Protein AF-A0A7W3M013-F1 (afdb_monomer_lite)

Foldseek 3Di:
DDPVLLCVLAPCLLVVLLVLLVVCPVVPAQALVNLLVSLLSLLLNLLSVCVVVLLLQDPVNLLSLLQSLLSLLVSLCLLQPALNAKDKGARPSSRDIDIGDNDDDPHGDQDDLVSLLLSCLSCLLSVNCVVSVVSLVRSLVVCPDPNQQQLSNLLSLLCCCQPVCPLVDPPADPNHDLVSSLVSLVVSLVSNDPDPDLVRVLSSLLSQLSSCLSVVNPVSNLVSLVVSVVSLVPDDDPVPRSSSLAPSSSQSSLLCCCVPVVDDRPDDDSNHNNCSSPVDHPPD

pLDDT: mean 88.9, std 10.34, range [41.56, 98.5]

Structure (mmCIF, N/CA/C/O backbone):
data_AF-A0A7W3M013-F1
#
_entry.id   AF-A0A7W3M013-F1
#
loop_
_atom_site.group_PDB
_atom_site.id
_atom_site.type_symbol
_atom_site.label_atom_id
_atom_site.label_alt_id
_atom_site.label_comp_id
_atom_site.label_asym_id
_atom_site.label_entity_id
_atom_site.label_seq_id
_atom_site.pdbx_PDB_ins_code
_atom_site.Cartn_x
_atom_site.Cartn_y
_atom_site.Cartn_z
_atom_site.occupancy
_atom_site.B_iso_or_equiv
_atom_site.auth_seq_id
_atom_site.auth_comp_id
_atom_site.auth_asym_id
_atom_site.auth_atom_id
_atom_site.pdbx_PDB_model_num
ATOM 1 N N . MET A 1 1 ? -13.380 -4.868 -18.010 1.00 80.06 1 MET A N 1
ATOM 2 C CA . MET A 1 1 ? -12.069 -4.431 -18.529 1.00 80.06 1 MET A CA 1
ATOM 3 C C . MET A 1 1 ? -11.879 -5.018 -19.916 1.00 80.06 1 MET A C 1
ATOM 5 O O . MET A 1 1 ? -12.456 -6.068 -20.168 1.00 80.06 1 MET A O 1
ATOM 9 N N . ASP A 1 2 ? -11.160 -4.340 -20.809 1.00 86.75 2 ASP A N 1
ATOM 10 C CA . ASP A 1 2 ? -10.902 -4.822 -22.174 1.00 86.75 2 ASP A CA 1
ATOM 11 C C . ASP A 1 2 ? -9.757 -5.853 -22.186 1.00 86.75 2 ASP A C 1
ATOM 13 O O . ASP A 1 2 ? -8.692 -5.612 -21.613 1.00 86.75 2 ASP A O 1
ATOM 17 N N . GLU A 1 3 ? -9.963 -6.988 -22.859 1.00 88.38 3 GLU A N 1
ATOM 18 C CA . GLU A 1 3 ? -8.966 -8.056 -23.012 1.00 88.38 3 GLU A CA 1
ATOM 19 C C . GLU A 1 3 ? -7.694 -7.571 -23.721 1.00 88.38 3 GLU A C 1
ATOM 21 O O . GLU A 1 3 ? -6.595 -8.039 -23.414 1.00 88.38 3 GLU A O 1
ATOM 26 N N . ALA A 1 4 ? -7.805 -6.595 -24.628 1.00 89.56 4 ALA A N 1
ATOM 27 C CA . ALA A 1 4 ? -6.642 -6.010 -25.291 1.00 89.56 4 ALA A CA 1
ATOM 28 C C . ALA A 1 4 ? -5.724 -5.283 -24.293 1.00 89.56 4 ALA A C 1
ATOM 30 O O . ALA A 1 4 ? -4.500 -5.406 -24.371 1.00 89.56 4 ALA A O 1
ATOM 31 N N . VAL A 1 5 ? -6.306 -4.577 -23.316 1.00 89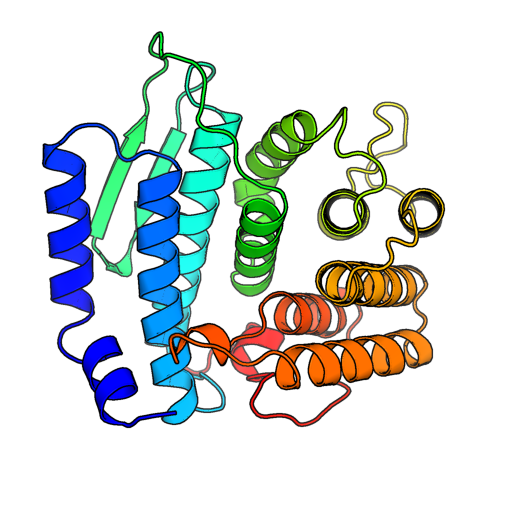.38 5 VAL A N 1
ATOM 32 C CA . VAL A 1 5 ? -5.558 -3.871 -22.263 1.00 89.38 5 VAL A CA 1
ATOM 33 C C . VAL A 1 5 ? -4.907 -4.868 -21.301 1.00 89.38 5 VAL A C 1
ATOM 35 O O . VAL A 1 5 ? -3.731 -4.722 -20.964 1.00 89.38 5 VAL A O 1
ATOM 38 N N . LEU A 1 6 ? -5.635 -5.922 -20.916 1.00 91.06 6 LEU A N 1
ATOM 39 C CA . LEU A 1 6 ? -5.112 -7.006 -20.075 1.00 91.06 6 LEU A CA 1
ATOM 40 C C . LEU A 1 6 ? -3.950 -7.748 -20.749 1.00 91.06 6 LEU A C 1
ATOM 42 O O . LEU A 1 6 ? -2.950 -8.077 -20.113 1.00 91.06 6 LEU A O 1
ATOM 46 N N . THR A 1 7 ? -4.058 -8.007 -22.048 1.00 91.69 7 THR A N 1
ATOM 47 C CA . THR A 1 7 ? -3.009 -8.661 -22.841 1.00 91.69 7 THR A CA 1
ATOM 48 C C . THR A 1 7 ? -1.782 -7.765 -22.981 1.00 91.69 7 THR A C 1
ATOM 50 O O . THR A 1 7 ? -0.674 -8.200 -22.684 1.00 91.69 7 THR A O 1
ATOM 53 N N . ALA A 1 8 ? -1.971 -6.479 -23.292 1.00 91.44 8 ALA A N 1
ATOM 54 C CA . ALA A 1 8 ? -0.871 -5.520 -23.380 1.00 91.44 8 ALA A CA 1
ATOM 55 C C . ALA A 1 8 ? -0.089 -5.370 -22.061 1.00 91.44 8 ALA A C 1
ATOM 57 O O . ALA A 1 8 ? 1.124 -5.160 -22.083 1.00 91.44 8 ALA A O 1
ATOM 58 N N . ALA A 1 9 ? -0.762 -5.491 -20.912 1.00 92.56 9 ALA A N 1
ATOM 59 C CA . ALA A 1 9 ? -0.105 -5.481 -19.608 1.00 92.56 9 ALA A CA 1
ATOM 60 C C . ALA A 1 9 ? 0.745 -6.743 -19.355 1.00 92.56 9 ALA A C 1
ATOM 62 O O . ALA A 1 9 ? 1.805 -6.629 -18.738 1.00 92.56 9 ALA A O 1
ATOM 63 N N . ARG A 1 10 ? 0.318 -7.915 -19.852 1.00 93.75 10 ARG A N 1
ATOM 64 C CA . ARG A 1 10 ? 0.956 -9.223 -19.600 1.00 93.75 10 ARG A CA 1
ATOM 65 C C . ARG A 1 10 ? 2.072 -9.578 -20.575 1.00 93.75 10 ARG A C 1
ATOM 67 O O . ARG A 1 10 ? 3.145 -9.988 -20.140 1.00 93.75 10 ARG A O 1
ATOM 74 N N . ASP A 1 11 ? 1.827 -9.437 -21.874 1.00 92.81 11 ASP A N 1
ATOM 75 C CA . ASP A 1 11 ? 2.726 -9.931 -22.925 1.00 92.81 11 ASP A CA 1
ATOM 76 C C . ASP A 1 11 ? 4.138 -9.404 -22.706 1.00 92.81 11 ASP A C 1
ATOM 78 O O . ASP A 1 11 ? 4.269 -8.210 -22.523 1.00 92.81 11 ASP A O 1
ATOM 82 N N . GLY A 1 12 ? 5.191 -10.223 -22.700 1.00 91.81 12 GLY A N 1
ATOM 83 C CA . GLY A 1 12 ? 6.587 -9.749 -22.614 1.00 91.81 12 GLY A CA 1
ATOM 84 C C . GLY A 1 12 ? 6.905 -8.780 -21.459 1.00 91.81 12 GLY A C 1
ATOM 85 O O . GLY A 1 12 ? 7.769 -7.909 -21.606 1.00 91.81 12 GLY A O 1
ATOM 86 N N . PHE A 1 13 ? 6.179 -8.854 -20.333 1.00 95.62 13 PHE A N 1
ATOM 87 C CA . PHE A 1 13 ? 6.331 -7.901 -19.228 1.00 95.62 13 PHE A CA 1
ATOM 88 C C . PHE A 1 13 ? 7.770 -7.855 -18.689 1.00 95.62 13 PHE A C 1
ATOM 90 O O . PHE A 1 13 ? 8.328 -6.764 -18.556 1.00 95.62 13 PHE A O 1
ATOM 97 N N . ALA A 1 14 ? 8.391 -9.018 -18.464 1.00 92.31 14 ALA A N 1
ATOM 98 C CA . ALA A 1 14 ? 9.754 -9.130 -17.943 1.00 92.31 14 ALA A CA 1
ATOM 99 C C . ALA A 1 14 ? 10.802 -8.431 -18.827 1.00 92.31 14 ALA A C 1
ATOM 101 O O . ALA A 1 14 ? 11.624 -7.662 -18.326 1.00 92.31 14 ALA A O 1
ATOM 102 N N . GLU A 1 15 ? 10.747 -8.621 -20.150 1.00 92.50 15 GLU A N 1
ATOM 103 C CA . GLU A 1 15 ? 11.693 -7.965 -21.060 1.00 92.50 15 GLU A CA 1
ATOM 104 C C . GLU A 1 15 ? 11.469 -6.451 -21.108 1.00 92.50 15 GLU A C 1
ATOM 106 O O . GLU A 1 15 ? 12.428 -5.674 -21.113 1.00 92.50 15 GLU A O 1
ATOM 111 N N . ARG A 1 16 ? 10.203 -6.012 -21.106 1.00 95.12 16 ARG A N 1
ATOM 112 C CA . ARG A 1 16 ? 9.867 -4.586 -21.141 1.00 95.12 16 ARG A CA 1
ATOM 113 C C . ARG A 1 16 ? 10.300 -3.849 -19.887 1.00 95.12 16 ARG A C 1
ATOM 115 O O . ARG A 1 16 ? 10.891 -2.779 -20.013 1.00 95.12 16 ARG A O 1
ATOM 122 N N . ILE A 1 17 ? 9.993 -4.384 -18.705 1.00 95.75 17 ILE A N 1
ATOM 123 C CA . ILE A 1 17 ? 10.295 -3.690 -17.451 1.00 95.75 17 ILE A CA 1
ATOM 124 C C . ILE A 1 17 ? 11.807 -3.571 -17.253 1.00 95.75 17 ILE A C 1
ATOM 126 O O . ILE A 1 17 ? 12.295 -2.494 -16.910 1.00 95.75 17 ILE A O 1
ATOM 130 N N . GLY A 1 18 ? 12.562 -4.622 -17.597 1.00 93.88 18 GLY A N 1
ATOM 131 C CA . GLY A 1 18 ? 14.022 -4.584 -17.613 1.00 93.88 18 GLY A CA 1
ATOM 132 C C . GLY A 1 18 ? 14.558 -3.534 -18.587 1.00 93.88 18 GLY A C 1
ATOM 133 O O . GLY A 1 18 ? 15.364 -2.688 -18.197 1.00 93.88 18 GLY A O 1
ATOM 134 N N . ALA A 1 19 ? 14.092 -3.530 -19.840 1.00 93.56 19 ALA A N 1
ATOM 135 C CA . ALA A 1 19 ? 14.528 -2.556 -20.843 1.00 93.56 19 ALA A CA 1
ATOM 136 C C . ALA A 1 19 ? 14.204 -1.103 -20.447 1.00 93.56 19 ALA A C 1
ATOM 138 O O . ALA A 1 19 ? 15.024 -0.210 -20.668 1.00 93.56 19 ALA A O 1
ATOM 139 N N . GLU A 1 20 ? 13.038 -0.864 -19.842 1.00 93.88 20 GLU A N 1
ATOM 140 C CA . GLU A 1 20 ? 12.608 0.458 -19.381 1.00 93.88 20 GLU A CA 1
ATOM 141 C C . GLU A 1 20 ? 13.495 0.971 -18.238 1.00 93.88 20 GLU A C 1
ATOM 143 O O . GLU A 1 20 ? 14.017 2.081 -18.349 1.00 93.88 20 GLU A O 1
ATOM 148 N N . CYS A 1 21 ? 13.770 0.149 -17.216 1.00 93.69 21 CYS A N 1
ATOM 149 C CA . CYS A 1 21 ? 14.664 0.519 -16.109 1.00 93.69 21 CYS A CA 1
ATOM 150 C C . CYS A 1 21 ? 16.065 0.900 -16.617 1.00 93.69 21 CYS A C 1
ATOM 152 O O . CYS A 1 21 ? 16.583 1.975 -16.308 1.00 93.69 21 CYS A O 1
ATOM 154 N N . HIS A 1 22 ? 16.652 0.069 -17.486 1.00 92.44 22 HIS A N 1
ATOM 155 C CA . HIS A 1 22 ? 17.963 0.348 -18.080 1.00 92.44 22 HIS A CA 1
ATOM 156 C C . HIS A 1 22 ? 17.948 1.582 -18.990 1.00 92.44 22 HIS A C 1
ATOM 158 O O . HIS A 1 22 ? 18.951 2.286 -19.093 1.00 92.44 22 HIS A O 1
ATOM 164 N N . SER A 1 23 ? 16.838 1.851 -19.682 1.00 93.12 23 SER A N 1
ATOM 165 C CA . SER A 1 23 ? 16.700 3.048 -20.512 1.00 93.12 23 SER A CA 1
ATOM 166 C C . SER A 1 23 ? 16.607 4.319 -19.670 1.00 93.12 23 SER A C 1
ATOM 168 O O . SER A 1 23 ? 17.220 5.316 -20.041 1.00 93.12 23 SER A O 1
ATOM 170 N N . MET A 1 24 ? 15.868 4.295 -18.557 1.00 92.44 24 MET A N 1
ATOM 171 C CA . MET A 1 24 ? 15.756 5.432 -17.637 1.00 92.44 24 MET A CA 1
ATOM 172 C C . MET A 1 24 ? 17.108 5.749 -16.992 1.00 92.44 24 MET A C 1
ATOM 174 O O . MET A 1 24 ? 17.543 6.895 -17.031 1.00 92.44 24 MET A O 1
ATOM 178 N N . ALA A 1 25 ? 17.831 4.727 -16.526 1.00 89.44 25 ALA A N 1
ATOM 179 C CA . ALA A 1 25 ? 19.148 4.891 -15.907 1.00 89.44 25 ALA A CA 1
ATOM 180 C C . ALA A 1 25 ? 20.211 5.503 -16.845 1.00 89.44 25 ALA A C 1
ATOM 182 O O . ALA A 1 25 ? 21.172 6.118 -16.387 1.00 89.44 25 ALA A O 1
ATOM 183 N N . LYS A 1 26 ? 20.053 5.378 -18.173 1.00 90.00 26 LYS A N 1
ATOM 184 C CA . LYS A 1 26 ? 20.943 6.042 -19.147 1.00 90.00 26 LYS A CA 1
ATOM 185 C C . LYS A 1 26 ? 20.790 7.563 -19.162 1.00 90.00 26 LYS A C 1
ATOM 187 O O . LYS A 1 26 ? 21.716 8.241 -19.599 1.00 90.00 26 LYS A O 1
ATOM 192 N N . ALA A 1 27 ? 19.638 8.088 -18.744 1.00 85.44 27 ALA A N 1
ATOM 193 C CA . ALA A 1 27 ? 19.372 9.525 -18.698 1.00 85.44 27 ALA A CA 1
ATOM 194 C C . ALA A 1 27 ? 19.889 10.191 -17.409 1.00 85.44 27 ALA A C 1
ATOM 196 O O . ALA A 1 27 ? 19.888 11.416 -17.322 1.00 85.44 27 ALA A O 1
ATOM 197 N N . GLY A 1 28 ? 20.352 9.400 -16.437 1.00 85.19 28 GLY A N 1
ATOM 198 C CA . GLY A 1 28 ? 20.791 9.856 -15.121 1.00 85.19 28 GLY A CA 1
ATOM 199 C C . GLY A 1 28 ? 20.175 9.011 -14.002 1.00 85.19 28 GLY A C 1
ATOM 200 O O . GLY A 1 28 ? 19.550 7.983 -14.280 1.00 85.19 28 GLY A O 1
ATOM 201 N N . PRO A 1 29 ? 20.351 9.424 -12.734 1.00 86.75 29 PRO A N 1
ATOM 202 C CA . PRO A 1 29 ? 19.699 8.772 -11.609 1.00 86.75 29 PRO A CA 1
ATOM 203 C C . PRO A 1 29 ? 18.176 8.773 -11.758 1.00 86.75 29 PRO A C 1
ATOM 205 O O . PRO A 1 29 ? 17.581 9.790 -12.103 1.00 86.75 29 PRO A O 1
ATOM 208 N N . ILE A 1 30 ? 17.553 7.628 -11.482 1.00 90.25 30 ILE A N 1
ATOM 209 C CA . ILE A 1 30 ? 16.094 7.476 -11.491 1.00 90.25 30 ILE A CA 1
ATOM 210 C C . ILE A 1 30 ? 15.517 8.303 -10.333 1.00 90.25 30 ILE A C 1
ATOM 212 O O . ILE A 1 30 ? 15.926 8.117 -9.186 1.00 90.25 30 ILE A O 1
ATOM 216 N N . GLY A 1 31 ? 14.611 9.236 -10.623 1.00 88.94 31 GLY A N 1
ATOM 217 C CA . GLY A 1 31 ? 13.971 10.088 -9.625 1.00 88.94 31 GLY A CA 1
ATOM 218 C C . GLY A 1 31 ? 12.745 9.436 -8.989 1.00 88.94 31 GLY A C 1
ATOM 219 O O . GLY A 1 31 ? 12.359 8.307 -9.313 1.00 88.94 31 GLY A O 1
ATOM 220 N N . ALA A 1 32 ? 12.092 10.169 -8.081 1.00 90.31 32 ALA A N 1
ATOM 221 C CA . ALA A 1 32 ? 10.892 9.672 -7.411 1.00 90.31 32 ALA A CA 1
ATOM 222 C C . ALA A 1 32 ? 9.771 9.371 -8.421 1.00 90.31 32 ALA A C 1
ATOM 224 O O . ALA A 1 32 ? 9.094 8.350 -8.317 1.00 90.31 32 ALA A O 1
ATOM 225 N N . TYR A 1 33 ? 9.596 10.236 -9.425 1.00 89.25 33 TYR A N 1
ATOM 226 C CA . TYR A 1 33 ? 8.588 10.064 -10.471 1.00 89.25 33 TYR A CA 1
ATOM 227 C C . TYR A 1 33 ? 8.809 8.795 -11.308 1.00 89.25 33 TYR A C 1
ATOM 229 O O . TYR A 1 33 ? 7.862 8.044 -11.562 1.00 89.25 33 TYR A O 1
ATOM 237 N N . GLU A 1 34 ? 10.044 8.522 -11.727 1.00 93.19 34 GLU A N 1
A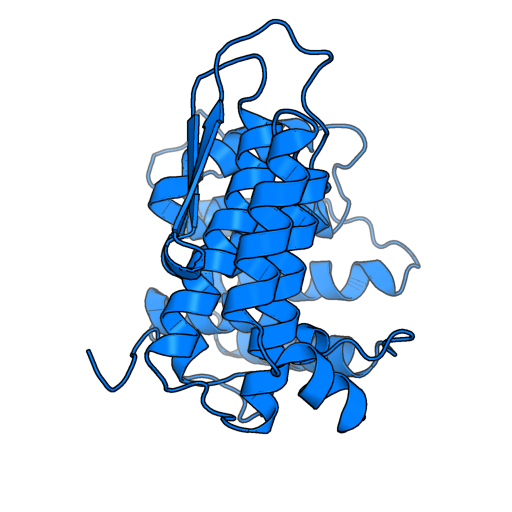TOM 238 C CA . GLU A 1 34 ? 10.366 7.330 -12.510 1.00 93.19 34 GLU A CA 1
ATOM 239 C C . GLU A 1 34 ? 10.146 6.047 -11.702 1.00 93.19 34 GLU A C 1
ATOM 241 O O . GLU A 1 34 ? 9.552 5.098 -12.219 1.00 93.19 34 GLU A O 1
ATOM 246 N N . TRP A 1 35 ? 10.528 6.033 -10.422 1.00 95.62 35 TRP A N 1
ATOM 247 C CA . TRP A 1 35 ? 10.228 4.917 -9.521 1.00 95.62 35 TRP A CA 1
ATOM 248 C C . TRP A 1 35 ? 8.729 4.653 -9.388 1.00 95.62 35 TRP A C 1
ATOM 250 O O . TRP A 1 35 ? 8.283 3.507 -9.490 1.00 95.62 35 TRP A O 1
ATOM 260 N N . TRP A 1 36 ? 7.930 5.715 -9.263 1.00 94.62 36 TRP A N 1
ATOM 261 C CA . TRP A 1 36 ? 6.473 5.605 -9.257 1.00 94.62 36 TRP A CA 1
ATOM 262 C C . TRP A 1 36 ? 5.920 5.010 -10.546 1.00 94.62 36 TRP A C 1
ATOM 264 O O . TRP A 1 36 ? 5.026 4.160 -10.521 1.00 94.62 36 TRP A O 1
ATOM 274 N N . ARG A 1 37 ? 6.469 5.418 -11.690 1.00 94.50 37 ARG A N 1
ATOM 275 C CA . ARG A 1 37 ? 6.087 4.863 -12.987 1.00 94.50 37 ARG A CA 1
ATOM 276 C C . ARG A 1 37 ? 6.423 3.373 -13.083 1.00 94.50 37 ARG A C 1
ATOM 278 O O . ARG A 1 37 ? 5.595 2.618 -13.589 1.00 94.50 37 ARG A O 1
ATOM 285 N N . ILE A 1 38 ? 7.584 2.949 -12.584 1.00 96.88 38 ILE A N 1
ATOM 286 C CA . ILE A 1 38 ? 7.988 1.537 -12.540 1.00 96.88 38 ILE A CA 1
ATOM 287 C C . ILE A 1 38 ? 7.038 0.730 -11.642 1.00 96.88 38 ILE A C 1
ATOM 289 O O . ILE A 1 38 ? 6.519 -0.297 -12.081 1.00 96.88 38 ILE A O 1
ATOM 293 N N . SER A 1 39 ? 6.722 1.220 -10.439 1.00 97.56 39 SER A N 1
ATOM 294 C CA . SER A 1 39 ? 5.754 0.566 -9.544 1.00 97.56 39 SER A CA 1
ATOM 295 C C . SER A 1 39 ? 4.384 0.386 -10.217 1.00 97.56 39 SER A C 1
ATOM 297 O O . SER A 1 39 ? 3.843 -0.720 -10.257 1.00 97.56 39 SER A O 1
ATOM 299 N N . ASN A 1 40 ? 3.869 1.427 -10.882 1.00 95.81 40 ASN A N 1
ATOM 300 C CA . ASN A 1 40 ? 2.601 1.360 -11.617 1.00 95.81 40 ASN A CA 1
ATOM 301 C C . ASN A 1 40 ? 2.605 0.331 -12.760 1.00 95.81 40 ASN A C 1
ATOM 303 O O . ASN A 1 40 ? 1.557 -0.237 -13.075 1.00 95.81 40 ASN A O 1
ATOM 307 N N . LYS A 1 41 ? 3.757 0.059 -13.388 1.00 96.50 41 LYS A N 1
ATOM 308 C CA . LYS A 1 41 ? 3.881 -1.011 -14.391 1.00 96.50 41 LYS A CA 1
ATOM 309 C C . LYS A 1 41 ? 3.724 -2.390 -13.756 1.00 96.50 41 LYS A C 1
ATOM 311 O O . LYS A 1 41 ? 2.975 -3.197 -14.303 1.00 96.50 41 LYS A O 1
ATOM 316 N N . PHE A 1 42 ? 4.354 -2.635 -12.605 1.00 97.94 42 PHE A N 1
ATOM 317 C CA . PHE A 1 42 ? 4.143 -3.873 -11.850 1.00 97.94 42 PHE A CA 1
ATOM 318 C C . PHE A 1 42 ? 2.688 -4.015 -11.390 1.00 97.94 42 PHE A C 1
ATOM 320 O O . PHE A 1 42 ? 2.118 -5.090 -11.544 1.00 97.94 42 PHE A O 1
ATOM 327 N N . LEU A 1 43 ? 2.043 -2.942 -10.920 1.00 96.88 43 LEU A N 1
ATOM 328 C CA . LEU A 1 43 ? 0.626 -2.980 -10.533 1.00 96.88 43 LEU A CA 1
ATOM 329 C C . LEU A 1 43 ? -0.314 -3.243 -11.711 1.00 96.88 43 LEU A C 1
ATOM 331 O O . LEU A 1 43 ? -1.283 -3.982 -11.566 1.00 96.88 43 LEU A O 1
ATOM 335 N N . ASN A 1 44 ? -0.034 -2.674 -12.886 1.00 96.25 44 ASN A N 1
ATOM 336 C CA . ASN A 1 44 ? -0.794 -2.981 -14.096 1.00 96.25 44 ASN A CA 1
ATOM 337 C C . ASN A 1 44 ? -0.621 -4.452 -14.500 1.00 96.25 44 ASN A C 1
ATOM 339 O O . ASN A 1 44 ? -1.584 -5.086 -14.923 1.00 96.25 44 ASN A O 1
ATOM 343 N N . TYR A 1 45 ? 0.576 -5.019 -14.348 1.00 96.75 45 TYR A N 1
ATOM 344 C CA . TYR A 1 45 ? 0.780 -6.444 -14.591 1.00 96.75 45 TYR A CA 1
ATOM 345 C C . TYR A 1 45 ? 0.036 -7.309 -13.563 1.00 96.75 45 TYR A C 1
ATOM 347 O O . TYR A 1 45 ? -0.717 -8.202 -13.942 1.00 96.75 45 TYR A O 1
ATOM 355 N N . LEU A 1 46 ? 0.154 -6.983 -12.274 1.00 95.56 46 LEU A N 1
ATOM 356 C CA . LEU A 1 46 ? -0.513 -7.683 -11.176 1.00 95.56 46 LEU A CA 1
ATOM 357 C C . LEU A 1 46 ? -2.045 -7.634 -11.297 1.00 95.56 46 LEU A C 1
ATOM 359 O O . LEU A 1 46 ? -2.715 -8.645 -11.109 1.00 95.56 46 LEU A O 1
ATOM 363 N N . GLY A 1 47 ? -2.600 -6.478 -11.665 1.00 94.62 47 GLY A N 1
ATOM 364 C CA . GLY A 1 47 ? -4.032 -6.321 -11.914 1.00 94.62 47 GLY A CA 1
ATOM 365 C C . GLY A 1 47 ? -4.499 -7.104 -13.140 1.00 94.62 47 GLY A C 1
ATOM 366 O O . GLY A 1 47 ? -5.598 -7.643 -13.153 1.00 94.62 47 GLY A O 1
ATOM 367 N N . ALA A 1 48 ? -3.656 -7.251 -14.165 1.00 95.19 48 ALA A N 1
ATOM 368 C CA . ALA A 1 48 ? -3.981 -8.127 -15.285 1.00 95.19 48 ALA A CA 1
ATOM 369 C C . ALA A 1 48 ? -3.918 -9.617 -14.905 1.00 95.19 48 ALA A C 1
ATOM 371 O O . ALA A 1 48 ? -4.723 -10.410 -15.399 1.00 95.19 48 ALA A O 1
ATOM 372 N N . LEU A 1 49 ? -3.000 -10.001 -14.010 1.00 94.00 49 LEU A N 1
ATOM 373 C CA . LEU A 1 49 ? -2.937 -11.353 -13.456 1.00 94.00 49 LEU A CA 1
ATOM 374 C C . LEU A 1 49 ? -4.166 -11.680 -12.605 1.00 94.00 49 LEU A C 1
ATOM 376 O O . LEU A 1 49 ? -4.633 -12.810 -12.691 1.00 94.00 49 LEU A O 1
ATOM 380 N N . SER A 1 50 ? -4.737 -10.727 -11.858 1.00 93.62 50 SER A N 1
ATOM 381 C CA . SER A 1 50 ? -5.899 -11.004 -10.995 1.00 93.62 50 SER A CA 1
ATOM 382 C C . SER A 1 50 ? -7.150 -11.419 -11.773 1.00 93.62 50 SER A C 1
ATOM 384 O O . SER A 1 50 ? -7.972 -12.167 -11.258 1.00 93.62 50 SER A O 1
ATOM 386 N N . VAL A 1 51 ? -7.275 -11.029 -13.047 1.00 92.31 51 VAL A N 1
ATOM 387 C CA . VAL A 1 51 ? -8.369 -11.505 -13.913 1.00 92.31 51 VAL A CA 1
ATOM 388 C C . VAL A 1 51 ? -8.211 -12.988 -14.265 1.00 92.31 51 VAL A C 1
ATOM 390 O O . VAL A 1 51 ? -9.198 -13.716 -14.339 1.00 92.31 51 VAL A O 1
ATOM 393 N N . ALA A 1 52 ? -6.978 -13.445 -14.496 1.00 88.94 52 ALA A N 1
ATOM 394 C CA . ALA A 1 52 ? -6.690 -14.837 -14.848 1.00 88.94 52 ALA A CA 1
ATOM 395 C C . ALA A 1 52 ? -6.527 -15.741 -13.612 1.00 88.94 52 ALA A C 1
ATOM 397 O O . ALA A 1 52 ? -6.809 -16.937 -13.674 1.00 88.94 52 ALA A O 1
ATOM 398 N N . LEU A 1 53 ? -6.064 -15.165 -12.503 1.00 90.50 53 LEU A N 1
ATOM 399 C CA . LEU A 1 53 ? -5.752 -15.808 -11.233 1.00 90.50 53 LEU A CA 1
ATOM 400 C C . LEU A 1 53 ? -6.394 -14.991 -10.095 1.00 90.50 53 LEU A C 1
ATOM 402 O O . LEU A 1 53 ? -5.686 -14.225 -9.441 1.00 90.50 53 LEU A O 1
ATOM 406 N N . PRO A 1 54 ? -7.708 -15.139 -9.831 1.00 88.88 54 PRO A N 1
ATOM 407 C CA . PRO A 1 54 ? -8.420 -14.313 -8.845 1.00 88.88 54 PRO A CA 1
ATOM 408 C C . PRO A 1 54 ? -7.817 -14.346 -7.438 1.00 88.88 54 PRO A C 1
ATOM 410 O O . PRO A 1 54 ? -7.773 -13.329 -6.756 1.00 88.88 54 PRO A O 1
ATOM 413 N N . GLU A 1 55 ? -7.276 -15.494 -7.026 1.00 87.69 55 GLU A N 1
ATOM 414 C CA . GLU A 1 55 ? -6.619 -15.643 -5.721 1.00 87.69 55 GLU A CA 1
ATOM 415 C C . GLU A 1 55 ? -5.190 -15.090 -5.688 1.00 87.69 55 GLU A C 1
ATOM 417 O O . GLU A 1 55 ? -4.636 -14.900 -4.607 1.00 87.69 55 GLU A O 1
ATOM 422 N N . LEU A 1 56 ? -4.599 -14.818 -6.859 1.00 90.44 56 LEU A N 1
ATOM 423 C CA . LEU A 1 56 ? -3.208 -14.395 -7.025 1.00 90.44 56 LEU A CA 1
ATOM 424 C C . LEU A 1 56 ? -2.193 -15.353 -6.365 1.00 90.44 56 LEU A C 1
ATOM 426 O O . LEU A 1 56 ? -1.125 -14.952 -5.905 1.00 90.44 56 LEU A O 1
ATOM 430 N N . ASP A 1 57 ? -2.520 -16.645 -6.351 1.00 88.69 57 ASP A N 1
ATOM 431 C CA . ASP A 1 57 ? -1.725 -17.691 -5.712 1.00 88.69 57 ASP A CA 1
ATOM 432 C C . ASP A 1 57 ? -0.692 -18.293 -6.676 1.00 88.69 57 ASP A C 1
ATOM 434 O O . ASP A 1 57 ? -0.865 -19.385 -7.219 1.00 88.69 57 ASP A O 1
ATOM 438 N N . ALA A 1 58 ? 0.367 -17.530 -6.958 1.00 89.31 58 ALA A N 1
ATOM 439 C CA . ALA A 1 58 ? 1.506 -18.002 -7.741 1.00 89.31 58 ALA A CA 1
ATOM 440 C C . ALA A 1 58 ? 2.826 -17.359 -7.272 1.00 89.31 58 ALA A C 1
ATOM 442 O O . ALA A 1 58 ? 2.830 -16.182 -6.899 1.00 89.31 58 ALA A O 1
ATOM 443 N N . PRO A 1 59 ? 3.974 -18.063 -7.361 1.00 88.12 59 PRO A N 1
ATOM 444 C CA . PRO A 1 59 ? 5.276 -17.507 -6.974 1.00 88.12 59 PRO A CA 1
ATOM 445 C C . PRO A 1 59 ? 5.647 -16.220 -7.723 1.00 88.12 59 PRO A C 1
ATOM 447 O O . PRO A 1 59 ? 6.245 -15.308 -7.152 1.00 88.12 59 PRO A O 1
ATOM 450 N N . GLU A 1 60 ? 5.253 -16.118 -8.996 1.00 91.38 60 GLU A N 1
ATOM 451 C CA . GLU A 1 60 ? 5.471 -14.915 -9.801 1.00 91.38 60 GLU A CA 1
ATOM 452 C C . GLU A 1 60 ? 4.749 -13.692 -9.222 1.00 91.38 60 GLU A C 1
ATOM 454 O O . GLU A 1 60 ? 5.327 -12.608 -9.174 1.00 91.38 60 GLU A O 1
ATOM 459 N N . VAL A 1 61 ? 3.518 -13.863 -8.730 1.00 93.12 61 VAL A N 1
ATOM 460 C CA . VAL A 1 61 ? 2.737 -12.774 -8.126 1.00 93.12 61 VAL A CA 1
ATOM 461 C C . VAL A 1 61 ? 3.481 -12.201 -6.925 1.00 93.12 61 VAL A C 1
ATOM 463 O O . VAL A 1 61 ? 3.573 -10.979 -6.805 1.00 93.12 61 VAL A O 1
ATOM 466 N N . LYS A 1 62 ? 4.076 -13.052 -6.077 1.00 93.12 62 LYS A N 1
ATOM 467 C CA . LYS A 1 62 ? 4.891 -12.576 -4.956 1.00 93.12 62 LYS A CA 1
ATOM 468 C C . LYS A 1 62 ? 6.050 -11.714 -5.446 1.00 93.12 62 LYS A C 1
ATOM 470 O O . LYS A 1 62 ? 6.252 -10.617 -4.935 1.00 93.12 62 LYS A O 1
ATOM 475 N N . ALA A 1 63 ? 6.804 -12.199 -6.432 1.00 94.38 63 ALA A N 1
ATOM 476 C CA . ALA A 1 63 ? 7.949 -11.468 -6.963 1.00 94.38 63 ALA A CA 1
ATOM 477 C C . ALA A 1 63 ? 7.527 -10.112 -7.556 1.00 94.38 63 ALA A C 1
ATOM 479 O O . ALA A 1 63 ? 8.178 -9.098 -7.306 1.00 94.38 63 ALA A O 1
ATOM 480 N N . VAL A 1 64 ? 6.407 -10.071 -8.282 1.00 96.25 64 VAL A N 1
ATOM 481 C CA . VAL A 1 64 ? 5.832 -8.841 -8.847 1.00 96.25 64 VAL A CA 1
ATOM 482 C C . VAL A 1 64 ? 5.386 -7.873 -7.749 1.00 96.25 64 VAL A C 1
ATOM 484 O O . VAL A 1 64 ? 5.705 -6.690 -7.840 1.00 96.25 64 VAL A O 1
ATOM 487 N N . LEU A 1 65 ? 4.690 -8.349 -6.710 1.00 96.88 65 LEU A N 1
ATOM 488 C CA . LEU A 1 65 ? 4.259 -7.526 -5.574 1.00 96.88 65 LEU A CA 1
ATOM 489 C C . LEU A 1 65 ? 5.460 -6.940 -4.826 1.00 96.88 65 LEU A C 1
ATOM 491 O O . LEU A 1 65 ? 5.488 -5.739 -4.568 1.00 96.88 65 LEU A O 1
ATOM 495 N N . ASP A 1 66 ? 6.455 -7.772 -4.518 1.00 96.56 66 ASP A N 1
ATOM 496 C CA . ASP A 1 66 ? 7.686 -7.347 -3.853 1.00 96.56 66 ASP A CA 1
ATOM 497 C C . ASP A 1 66 ? 8.396 -6.257 -4.671 1.00 96.56 66 ASP A C 1
ATOM 499 O O . ASP A 1 66 ? 8.819 -5.250 -4.116 1.00 96.56 66 ASP A O 1
ATOM 503 N N . ASN A 1 67 ? 8.470 -6.402 -5.998 1.00 97.50 67 ASN A N 1
ATOM 504 C CA . ASN A 1 67 ? 9.108 -5.410 -6.868 1.00 97.50 67 ASN A CA 1
ATOM 505 C C . ASN A 1 67 ? 8.261 -4.138 -7.050 1.00 97.50 67 ASN A C 1
ATOM 507 O O . ASN A 1 67 ? 8.817 -3.045 -7.160 1.00 97.50 67 ASN A O 1
ATOM 511 N N . ALA A 1 68 ? 6.928 -4.246 -7.035 1.00 98.06 68 ALA A N 1
ATOM 512 C CA . ALA A 1 68 ? 6.044 -3.083 -6.992 1.00 98.06 68 ALA A CA 1
ATOM 513 C C . ALA A 1 68 ? 6.264 -2.272 -5.706 1.00 98.06 68 ALA A C 1
ATOM 515 O O . ALA A 1 68 ? 6.343 -1.042 -5.767 1.00 98.06 68 ALA A O 1
ATOM 516 N N . ALA A 1 69 ? 6.383 -2.968 -4.569 1.00 98.00 69 ALA A N 1
ATOM 517 C CA . ALA A 1 69 ? 6.649 -2.381 -3.263 1.00 98.00 69 ALA A CA 1
ATOM 518 C C . ALA A 1 69 ? 8.046 -1.754 -3.193 1.00 98.00 69 ALA A C 1
ATOM 520 O O . ALA A 1 69 ? 8.157 -0.612 -2.761 1.00 98.00 69 ALA A O 1
ATOM 521 N N . GLU A 1 70 ? 9.089 -2.437 -3.676 1.00 98.00 70 GLU A N 1
ATOM 522 C CA . GLU A 1 70 ? 10.455 -1.893 -3.721 1.00 98.00 70 GLU A CA 1
ATOM 523 C C . GLU A 1 70 ? 10.562 -0.663 -4.627 1.00 98.00 70 GLU A C 1
ATOM 525 O O . GLU A 1 70 ? 11.146 0.341 -4.230 1.00 98.00 70 GLU A O 1
ATOM 530 N N . ALA A 1 71 ? 9.938 -0.677 -5.810 1.00 97.69 71 ALA A N 1
ATOM 531 C CA . ALA A 1 71 ? 9.908 0.502 -6.674 1.00 97.69 71 ALA A CA 1
ATOM 532 C C . ALA A 1 71 ? 9.167 1.677 -6.007 1.00 97.69 71 ALA A C 1
ATOM 534 O O . ALA A 1 71 ? 9.653 2.805 -6.025 1.00 97.69 71 ALA A O 1
ATOM 535 N N . ALA A 1 72 ? 8.014 1.428 -5.377 1.00 97.81 72 ALA A N 1
ATOM 536 C CA . ALA A 1 72 ? 7.264 2.463 -4.663 1.00 97.81 72 ALA A CA 1
ATOM 537 C C . ALA A 1 72 ? 8.054 3.021 -3.462 1.00 97.81 72 ALA A C 1
ATOM 539 O O . ALA A 1 72 ? 8.122 4.237 -3.266 1.00 97.81 72 ALA A O 1
ATOM 540 N N . ALA A 1 73 ? 8.705 2.141 -2.695 1.00 96.62 73 ALA A N 1
ATOM 541 C CA . ALA A 1 73 ? 9.590 2.509 -1.598 1.00 96.62 73 ALA A CA 1
ATOM 542 C C . ALA A 1 73 ? 10.794 3.316 -2.097 1.00 96.62 73 ALA A C 1
ATOM 544 O O . ALA A 1 73 ? 11.135 4.312 -1.469 1.00 96.62 73 ALA A O 1
ATOM 545 N N . GLY A 1 74 ? 11.366 2.982 -3.258 1.00 95.25 74 GLY A N 1
ATOM 546 C CA . GLY A 1 74 ? 12.411 3.768 -3.916 1.00 95.25 74 GLY A CA 1
ATOM 547 C C . GLY A 1 74 ? 11.983 5.214 -4.180 1.00 95.25 74 GLY A C 1
ATOM 548 O O . GLY A 1 74 ? 12.736 6.145 -3.900 1.00 95.25 74 GLY A O 1
ATOM 549 N N . GLY A 1 75 ? 10.733 5.435 -4.603 1.00 94.31 75 GLY A N 1
ATOM 550 C CA . GLY A 1 75 ? 10.162 6.779 -4.735 1.00 94.31 75 GLY A CA 1
ATOM 551 C C . GLY A 1 75 ? 10.073 7.537 -3.402 1.00 94.31 75 GLY A C 1
ATOM 552 O O . GLY A 1 75 ? 10.409 8.722 -3.331 1.00 94.31 75 GLY A O 1
ATOM 553 N N . VAL A 1 76 ? 9.679 6.851 -2.325 1.00 95.06 76 VAL A N 1
ATOM 554 C CA . VAL A 1 76 ? 9.642 7.409 -0.959 1.00 95.06 76 VAL A CA 1
ATOM 555 C C . VAL A 1 76 ? 11.051 7.687 -0.426 1.00 95.06 76 VAL A C 1
ATOM 557 O O . VAL A 1 76 ? 11.283 8.735 0.172 1.00 95.06 76 VAL A O 1
ATOM 560 N N . GLN A 1 77 ? 12.009 6.796 -0.676 1.00 93.56 77 GLN A N 1
ATOM 561 C CA . GLN A 1 77 ? 13.415 6.961 -0.315 1.00 93.56 77 GLN A CA 1
ATOM 562 C C . GLN A 1 77 ? 14.041 8.134 -1.069 1.00 93.56 77 GLN A C 1
ATOM 564 O O . GLN A 1 77 ? 14.737 8.932 -0.449 1.00 93.56 77 GLN A O 1
ATOM 569 N N . CYS A 1 78 ? 13.733 8.323 -2.357 1.00 90.38 78 CYS A N 1
ATOM 570 C CA . CYS A 1 78 ? 14.135 9.524 -3.087 1.00 90.38 78 CYS A CA 1
ATOM 571 C C . CYS A 1 78 ? 13.638 10.789 -2.377 1.00 90.38 78 CYS A C 1
ATOM 573 O O . CYS A 1 78 ? 14.428 11.689 -2.089 1.00 90.38 78 CYS A O 1
ATOM 575 N N . ALA A 1 79 ? 12.354 10.818 -2.011 1.00 88.06 79 ALA A N 1
ATOM 576 C CA . ALA A 1 79 ? 11.764 11.940 -1.295 1.00 88.06 79 ALA A CA 1
ATOM 577 C C . ALA A 1 79 ? 12.358 12.133 0.110 1.00 88.06 79 ALA A C 1
ATOM 579 O O . ALA A 1 79 ? 12.480 13.268 0.564 1.00 88.06 79 ALA A O 1
ATOM 580 N N . ALA A 1 80 ? 12.738 11.069 0.818 1.00 89.56 80 ALA A N 1
ATOM 581 C CA . ALA A 1 80 ? 13.270 11.131 2.179 1.00 89.56 80 ALA A CA 1
ATOM 582 C C . ALA A 1 80 ? 14.766 11.491 2.221 1.00 89.56 80 ALA A C 1
ATOM 584 O O . ALA A 1 80 ? 15.184 12.373 2.980 1.00 89.56 80 ALA A O 1
ATOM 585 N N . TYR A 1 81 ? 15.563 10.827 1.387 1.00 88.69 81 TYR A N 1
ATOM 586 C CA . TYR A 1 81 ? 17.001 10.663 1.568 1.00 88.69 81 TYR A CA 1
ATOM 587 C C . TYR A 1 81 ? 17.872 11.392 0.552 1.00 88.69 81 TYR A C 1
ATOM 589 O O . TYR A 1 81 ? 19.021 11.684 0.894 1.00 88.69 81 TYR A O 1
ATOM 597 N N . VAL A 1 82 ? 17.379 11.715 -0.652 1.00 79.75 82 VAL A N 1
ATOM 598 C CA . VAL A 1 82 ? 18.206 12.404 -1.663 1.00 79.75 82 VAL A CA 1
ATOM 599 C C . VAL A 1 82 ? 18.743 13.720 -1.094 1.00 79.75 82 VAL A C 1
ATOM 601 O O . VAL A 1 82 ? 18.016 14.500 -0.477 1.00 79.75 82 VAL A O 1
ATOM 604 N N . GLY A 1 83 ? 20.056 13.913 -1.245 1.00 76.69 83 GLY A N 1
ATOM 605 C CA . GLY A 1 83 ? 20.817 15.027 -0.669 1.00 76.69 83 GLY A CA 1
ATOM 606 C C . GLY A 1 83 ? 21.255 14.839 0.791 1.00 76.69 83 GLY A C 1
ATOM 607 O O . GLY A 1 83 ? 22.165 15.528 1.245 1.00 76.69 83 GLY A O 1
ATOM 608 N N . ASN A 1 84 ? 20.678 13.881 1.524 1.00 80.44 84 ASN A N 1
ATOM 609 C CA . ASN A 1 84 ? 20.905 13.696 2.963 1.00 80.44 84 ASN A CA 1
ATOM 610 C C . ASN A 1 84 ? 21.661 12.403 3.300 1.00 80.44 84 ASN A C 1
ATOM 612 O O . ASN A 1 84 ? 22.510 12.397 4.199 1.00 80.44 84 ASN A O 1
ATOM 616 N N . THR A 1 85 ? 21.387 11.298 2.603 1.00 85.38 85 THR A N 1
ATOM 617 C CA . THR A 1 85 ? 22.024 9.999 2.865 1.00 85.38 85 THR A CA 1
ATOM 618 C C . THR A 1 85 ? 22.097 9.116 1.622 1.00 85.38 85 THR A C 1
ATOM 620 O O . THR A 1 85 ? 21.438 9.376 0.620 1.00 85.38 85 THR A O 1
ATOM 623 N N . THR A 1 86 ? 22.945 8.093 1.688 1.00 88.88 86 THR A N 1
ATOM 624 C CA . THR A 1 86 ? 23.092 7.074 0.648 1.00 88.88 86 THR A CA 1
ATOM 625 C C . THR A 1 86 ? 22.052 5.979 0.831 1.00 88.88 86 THR A C 1
ATOM 627 O O . THR A 1 86 ? 21.817 5.552 1.961 1.00 88.88 86 THR A O 1
ATOM 630 N N . PHE A 1 87 ? 21.481 5.488 -0.262 1.00 91.94 87 PHE A N 1
ATOM 631 C CA . PHE A 1 87 ? 20.556 4.355 -0.257 1.00 91.94 87 PHE A CA 1
ATOM 632 C C . PHE A 1 87 ? 20.634 3.604 -1.590 1.00 91.94 87 PHE A C 1
ATOM 634 O O . PHE A 1 87 ? 21.223 4.096 -2.554 1.00 91.94 87 PHE A O 1
ATOM 641 N N . PHE A 1 88 ? 20.060 2.406 -1.627 1.00 93.12 88 PHE A N 1
ATOM 642 C CA . PHE A 1 88 ? 20.071 1.518 -2.783 1.00 93.12 88 PHE A CA 1
ATOM 643 C C . PHE A 1 88 ? 18.675 0.944 -2.994 1.00 93.12 88 PHE A C 1
ATOM 645 O O . PHE A 1 88 ? 18.030 0.529 -2.031 1.00 93.12 88 PHE A O 1
ATOM 652 N N . VAL A 1 89 ? 18.234 0.906 -4.249 1.00 95.25 89 VAL A N 1
ATOM 653 C CA . VAL A 1 89 ? 16.976 0.271 -4.657 1.00 95.25 89 VAL A CA 1
ATOM 654 C C . VAL A 1 89 ? 17.310 -0.889 -5.580 1.00 95.25 89 VAL A C 1
ATOM 656 O O . VAL A 1 89 ? 18.040 -0.700 -6.555 1.00 95.25 89 VAL A O 1
ATOM 659 N N . PHE A 1 90 ? 16.761 -2.072 -5.300 1.00 95.88 90 PHE A N 1
ATOM 660 C CA . PHE A 1 90 ? 16.941 -3.261 -6.131 1.00 95.88 90 PHE A CA 1
ATOM 661 C C . PHE A 1 90 ? 15.610 -3.890 -6.510 1.00 95.88 90 PHE A C 1
ATOM 663 O O . PHE A 1 90 ? 14.745 -4.112 -5.667 1.00 95.88 90 PHE A O 1
ATOM 670 N N . LEU A 1 91 ? 15.481 -4.209 -7.791 1.00 96.06 91 LEU A N 1
ATOM 671 C CA . LEU A 1 91 ? 14.354 -4.913 -8.368 1.00 96.06 91 LEU A CA 1
ATOM 672 C C . LEU A 1 91 ? 14.806 -6.303 -8.813 1.00 96.06 91 LEU A C 1
ATOM 674 O O . LEU A 1 91 ? 15.331 -6.466 -9.918 1.00 96.06 91 LEU A O 1
ATOM 678 N N . ASP A 1 92 ? 14.570 -7.305 -7.965 1.00 92.44 92 ASP A N 1
ATOM 679 C CA . ASP A 1 92 ? 14.901 -8.708 -8.239 1.00 92.44 92 ASP A CA 1
ATOM 680 C C . ASP A 1 92 ? 14.291 -9.204 -9.562 1.00 92.44 92 ASP A C 1
ATOM 682 O O . ASP A 1 92 ? 14.957 -9.880 -10.343 1.00 92.44 92 ASP A O 1
ATOM 686 N N . TYR A 1 93 ? 13.038 -8.830 -9.854 1.00 90.88 93 TYR A N 1
ATOM 687 C CA . TYR A 1 93 ? 12.307 -9.290 -11.043 1.00 90.88 93 TYR A CA 1
ATOM 688 C C . TYR A 1 93 ? 12.941 -8.771 -12.340 1.00 90.88 93 TYR A C 1
ATOM 690 O O . TYR A 1 93 ? 12.965 -9.467 -13.353 1.00 90.88 93 TYR A O 1
ATOM 698 N N . ALA A 1 94 ? 13.472 -7.547 -12.309 1.00 90.81 94 ALA A N 1
ATOM 699 C CA . ALA A 1 94 ? 14.156 -6.928 -13.442 1.00 90.81 94 ALA A CA 1
ATOM 700 C C . ALA A 1 94 ? 15.679 -7.161 -13.425 1.00 90.81 94 ALA A C 1
ATOM 702 O O . ALA A 1 94 ? 16.358 -6.750 -14.368 1.00 90.81 94 ALA A O 1
ATOM 703 N N . ASN A 1 95 ? 16.210 -7.782 -12.361 1.00 92.06 95 ASN A N 1
ATOM 704 C CA . ASN A 1 95 ? 17.636 -7.843 -12.039 1.00 92.06 95 ASN A CA 1
ATOM 705 C C . ASN A 1 95 ? 18.325 -6.476 -12.227 1.00 92.06 95 ASN A C 1
ATOM 707 O O . ASN A 1 95 ? 19.319 -6.345 -12.946 1.00 92.06 95 ASN A O 1
ATOM 711 N N . PHE A 1 96 ? 17.730 -5.438 -11.637 1.00 94.81 96 PHE A N 1
ATOM 712 C CA . PHE A 1 96 ? 18.131 -4.047 -11.824 1.00 94.81 96 PHE A CA 1
ATOM 713 C C . PHE A 1 96 ? 18.321 -3.358 -10.474 1.00 94.81 96 PHE A C 1
ATOM 715 O O . PHE A 1 96 ? 17.461 -3.460 -9.605 1.00 94.81 96 PHE A O 1
ATOM 722 N N . GLY A 1 97 ? 19.425 -2.626 -10.314 1.00 93.69 97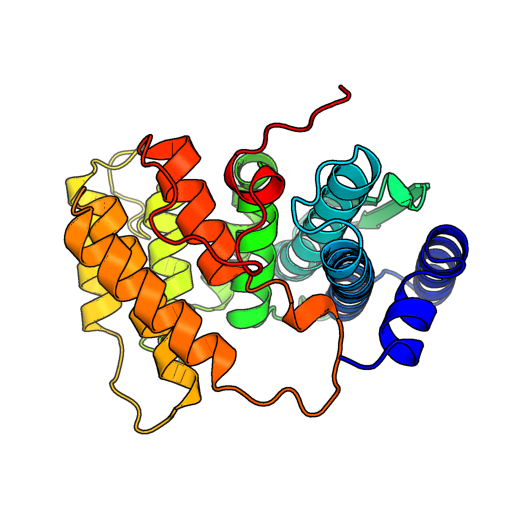 GLY A N 1
ATOM 723 C CA . GLY A 1 97 ? 19.744 -1.888 -9.096 1.00 93.69 97 GLY A CA 1
ATOM 724 C C . GLY A 1 97 ? 20.200 -0.467 -9.380 1.00 93.69 97 GLY A C 1
ATOM 725 O O . GLY A 1 97 ? 20.798 -0.204 -10.425 1.00 93.69 97 GLY A O 1
ATOM 726 N N . MET A 1 98 ? 19.936 0.434 -8.437 1.00 92.75 98 MET A N 1
ATOM 727 C CA . MET A 1 98 ? 20.371 1.824 -8.503 1.00 92.75 98 MET A CA 1
ATOM 728 C C . MET A 1 98 ? 20.889 2.291 -7.143 1.00 92.75 98 MET A C 1
ATOM 730 O O . MET A 1 98 ? 20.167 2.253 -6.146 1.00 92.75 98 MET A O 1
ATOM 734 N N . ASP A 1 99 ? 22.134 2.762 -7.129 1.00 91.38 99 ASP A N 1
ATOM 735 C CA . ASP A 1 99 ? 22.780 3.366 -5.967 1.00 91.38 99 ASP A CA 1
ATOM 736 C C . ASP A 1 99 ? 22.645 4.889 -5.995 1.00 91.38 99 ASP A C 1
ATOM 738 O O . ASP A 1 99 ? 22.886 5.535 -7.018 1.00 91.38 99 ASP A O 1
ATOM 742 N N . TYR A 1 100 ? 22.335 5.469 -4.839 1.00 89.12 100 TYR A N 1
ATOM 743 C CA . TYR A 1 100 ? 22.224 6.909 -4.651 1.00 89.12 100 TYR A CA 1
ATOM 744 C C . TYR A 1 100 ? 23.313 7.390 -3.706 1.00 89.12 100 TYR A C 1
ATOM 746 O O . TYR A 1 100 ? 23.420 6.938 -2.562 1.00 89.12 100 TYR A O 1
ATOM 754 N N . GLN A 1 101 ? 24.126 8.326 -4.188 1.00 82.06 101 GLN A N 1
ATOM 755 C CA . GLN A 1 101 ? 25.172 8.961 -3.397 1.00 82.06 101 GLN A CA 1
ATOM 756 C C . GLN A 1 101 ? 24.663 10.245 -2.739 1.00 82.06 101 GLN A C 1
ATOM 758 O O . GLN A 1 101 ? 23.721 10.888 -3.207 1.00 82.06 101 GLN A O 1
ATOM 763 N N . ARG A 1 102 ? 25.308 10.638 -1.635 1.00 74.06 102 ARG A N 1
ATOM 764 C CA . ARG A 1 102 ? 25.060 11.929 -0.985 1.00 74.06 102 ARG A CA 1
ATOM 765 C C . ARG A 1 102 ? 25.691 13.036 -1.833 1.00 74.06 102 ARG A C 1
ATOM 767 O O . ARG A 1 102 ? 26.832 13.423 -1.592 1.00 74.06 102 ARG A O 1
ATOM 774 N N . GLU A 1 103 ? 24.954 13.529 -2.818 1.00 65.50 103 GLU A N 1
ATOM 775 C CA . GLU A 1 103 ? 25.363 14.652 -3.666 1.00 65.50 103 GLU A CA 1
ATOM 776 C C . GLU A 1 103 ? 24.479 15.882 -3.428 1.00 65.50 103 GLU A C 1
ATOM 778 O O . GLU A 1 103 ? 23.331 15.768 -2.996 1.00 65.50 103 GLU A O 1
ATOM 783 N N . ALA A 1 104 ? 25.027 17.074 -3.686 1.00 53.88 104 ALA A N 1
ATOM 784 C CA . ALA A 1 104 ? 24.262 18.315 -3.642 1.00 53.88 104 ALA A CA 1
ATOM 785 C C . ALA A 1 104 ? 23.267 18.325 -4.812 1.00 53.88 104 ALA A C 1
ATOM 787 O O . ALA A 1 104 ? 23.643 18.589 -5.950 1.00 53.88 104 ALA A O 1
ATOM 788 N N . SER A 1 105 ? 22.013 18.000 -4.516 1.00 61.94 105 SER A N 1
ATOM 789 C CA . SER A 1 105 ? 20.897 18.039 -5.458 1.00 61.94 105 SER A CA 1
ATOM 790 C C . SER A 1 105 ? 20.050 19.279 -5.189 1.00 61.94 105 SER A C 1
ATOM 792 O O . SER A 1 105 ? 19.894 19.676 -4.028 1.00 61.94 105 SER A O 1
ATOM 794 N N . ASP A 1 106 ? 19.442 19.843 -6.237 1.00 57.16 106 ASP A N 1
ATOM 795 C CA . ASP A 1 106 ? 18.191 20.582 -6.050 1.00 57.16 106 ASP A CA 1
ATOM 796 C C . ASP A 1 106 ? 17.250 19.641 -5.288 1.00 57.16 106 ASP A C 1
ATOM 798 O O . ASP A 1 106 ? 17.199 18.445 -5.587 1.00 57.16 106 ASP A O 1
ATOM 802 N N . GLY A 1 107 ? 16.669 20.137 -4.195 1.00 57.56 107 GLY A N 1
ATOM 803 C CA . GLY A 1 107 ? 16.095 19.315 -3.127 1.00 57.56 107 GLY A CA 1
ATOM 804 C C . GLY A 1 107 ? 15.169 18.187 -3.613 1.00 57.56 107 GLY A C 1
ATOM 805 O O . GLY A 1 107 ? 14.605 18.274 -4.698 1.00 57.56 107 GLY A O 1
ATOM 806 N N . PRO A 1 108 ? 14.997 17.126 -2.806 1.00 64.06 108 PRO A N 1
ATOM 807 C CA . PRO A 1 108 ? 14.295 15.915 -3.221 1.00 64.06 108 PRO A CA 1
ATOM 808 C C . PRO A 1 108 ? 12.895 16.210 -3.764 1.00 64.06 108 PRO A C 1
ATOM 810 O O . PRO A 1 108 ? 12.154 16.983 -3.150 1.00 64.06 108 PRO A O 1
ATOM 813 N N . ASP A 1 109 ? 12.521 15.535 -4.854 1.00 70.50 109 ASP A N 1
ATOM 814 C CA . ASP A 1 109 ? 11.153 15.576 -5.369 1.00 70.50 109 ASP A CA 1
ATOM 815 C C . ASP A 1 109 ? 10.171 15.191 -4.252 1.00 70.50 109 ASP A C 1
ATOM 817 O O . ASP A 1 109 ? 10.324 14.130 -3.630 1.00 70.50 109 ASP A O 1
ATOM 821 N N . PRO A 1 110 ? 9.165 16.031 -3.953 1.00 78.69 110 PRO A N 1
ATOM 822 C CA . PRO A 1 110 ? 8.218 15.727 -2.898 1.00 78.69 110 PRO A CA 1
ATOM 823 C C . PRO A 1 110 ? 7.333 14.550 -3.313 1.00 78.69 110 PRO A C 1
ATOM 825 O O . PRO A 1 110 ? 6.771 14.523 -4.408 1.00 78.69 110 PRO A O 1
ATOM 828 N N . VAL A 1 111 ? 7.156 13.594 -2.402 1.00 89.06 111 VAL A N 1
ATOM 829 C CA . VAL A 1 111 ? 6.133 12.556 -2.546 1.00 89.06 111 VAL A CA 1
ATOM 830 C C . VAL A 1 111 ? 4.788 13.123 -2.098 1.00 89.06 111 VAL A C 1
ATOM 832 O O . VAL A 1 111 ? 4.688 13.745 -1.042 1.00 89.06 111 VAL A O 1
ATOM 835 N N . SER A 1 112 ? 3.739 12.938 -2.897 1.00 91.56 112 SER A N 1
ATOM 836 C CA . SER A 1 112 ? 2.382 13.299 -2.472 1.00 91.56 112 SER A CA 1
ATOM 837 C C . SER A 1 112 ? 1.867 12.342 -1.390 1.00 91.56 112 SER A C 1
ATOM 839 O O . SER A 1 112 ? 2.316 11.201 -1.295 1.00 91.56 112 SER A O 1
ATOM 841 N N . ALA A 1 113 ? 0.870 12.763 -0.603 1.00 92.56 113 ALA A N 1
ATOM 842 C CA . ALA A 1 113 ? 0.259 11.891 0.405 1.00 92.56 113 ALA A CA 1
ATOM 843 C C . ALA A 1 113 ? -0.347 10.611 -0.205 1.00 92.56 113 ALA A C 1
ATOM 845 O O . ALA A 1 113 ? -0.233 9.547 0.388 1.00 92.56 113 ALA A O 1
ATOM 846 N N . ASN A 1 114 ? -0.925 10.679 -1.411 1.00 92.44 114 ASN A N 1
ATOM 847 C CA . ASN A 1 114 ? -1.486 9.498 -2.079 1.00 92.44 114 ASN A CA 1
ATOM 848 C C . ASN A 1 114 ? -0.389 8.523 -2.522 1.00 92.44 114 ASN A C 1
ATOM 850 O O . ASN A 1 114 ? -0.503 7.330 -2.281 1.00 92.44 114 ASN A O 1
ATOM 854 N N . GLN A 1 115 ? 0.704 9.034 -3.094 1.00 94.69 115 GLN A N 1
ATOM 855 C CA . GLN A 1 115 ? 1.876 8.215 -3.401 1.00 94.69 115 GLN A CA 1
ATOM 856 C C . GLN A 1 115 ? 2.441 7.575 -2.128 1.00 94.69 115 GLN A C 1
ATOM 858 O O . GLN A 1 115 ? 2.695 6.379 -2.101 1.00 94.69 115 GLN A O 1
ATOM 863 N N . TRP A 1 116 ? 2.568 8.333 -1.036 1.00 96.06 116 TRP A N 1
ATOM 864 C CA . TRP A 1 116 ? 2.984 7.770 0.250 1.00 96.06 116 TRP A CA 1
ATOM 865 C C . TRP A 1 116 ? 2.059 6.623 0.687 1.00 96.06 116 TRP A C 1
ATOM 867 O O . TRP A 1 116 ? 2.551 5.556 1.049 1.00 96.06 116 TRP A O 1
ATOM 877 N N . LEU A 1 117 ? 0.735 6.815 0.611 1.00 97.00 117 LEU A N 1
ATOM 878 C CA . LEU A 1 117 ? -0.260 5.806 0.990 1.00 97.00 117 LEU A CA 1
ATOM 879 C C . LEU A 1 117 ? -0.157 4.550 0.125 1.00 97.00 117 LEU A C 1
ATOM 881 O O . LEU A 1 117 ? -0.147 3.451 0.676 1.00 97.00 117 LEU A O 1
ATOM 885 N N . ASP A 1 118 ? -0.026 4.697 -1.192 1.00 96.81 118 ASP A N 1
ATOM 886 C CA . ASP A 1 118 ? 0.121 3.569 -2.113 1.00 96.81 118 ASP A CA 1
ATOM 887 C C . ASP A 1 118 ? 1.406 2.776 -1.821 1.00 96.81 118 ASP A C 1
ATOM 889 O O . ASP A 1 118 ? 1.349 1.551 -1.688 1.00 96.81 118 ASP A O 1
ATOM 893 N N . ALA A 1 119 ? 2.551 3.451 -1.622 1.00 98.00 119 ALA A N 1
ATOM 894 C CA . ALA A 1 119 ? 3.800 2.790 -1.210 1.00 98.00 119 ALA A CA 1
ATOM 895 C C . ALA A 1 119 ? 3.637 2.056 0.117 1.00 98.00 119 ALA A C 1
ATOM 897 O O . ALA A 1 119 ? 4.088 0.920 0.252 1.00 98.00 119 ALA A O 1
ATOM 898 N N . PHE A 1 120 ? 3.011 2.696 1.105 1.00 98.25 120 PHE A N 1
ATOM 899 C CA . PHE A 1 120 ? 2.866 2.109 2.430 1.00 98.25 120 PHE A CA 1
ATOM 900 C C . PHE A 1 120 ? 1.926 0.900 2.410 1.00 98.25 120 PHE A C 1
ATOM 902 O O . PHE A 1 120 ? 2.218 -0.119 3.033 1.00 98.25 120 PHE A O 1
ATOM 909 N N . CYS A 1 121 ? 0.841 0.962 1.633 1.00 98.38 121 CYS A N 1
ATOM 910 C CA . CYS A 1 121 ? -0.045 -0.177 1.406 1.00 98.38 121 CYS A CA 1
ATOM 911 C C . CYS A 1 121 ? 0.695 -1.336 0.738 1.00 98.38 121 CYS A C 1
ATOM 913 O O . CYS A 1 121 ? 0.554 -2.476 1.176 1.00 98.38 121 CYS A O 1
ATOM 915 N N . LEU A 1 122 ? 1.522 -1.061 -0.275 1.00 98.50 122 LEU A N 1
ATOM 916 C CA . LEU A 1 122 ? 2.343 -2.091 -0.908 1.00 98.50 122 LEU A CA 1
ATOM 917 C C . LEU A 1 122 ? 3.345 -2.698 0.068 1.00 98.50 122 LEU A C 1
ATOM 919 O O . LEU A 1 122 ? 3.441 -3.919 0.133 1.00 98.50 122 LEU A O 1
ATOM 923 N N . ALA A 1 123 ? 4.008 -1.874 0.880 1.00 98.00 123 ALA A N 1
ATOM 924 C CA . ALA A 1 123 ? 4.917 -2.343 1.918 1.00 98.00 123 ALA A CA 1
ATOM 925 C C . ALA A 1 123 ? 4.201 -3.224 2.957 1.00 98.00 123 ALA A C 1
ATOM 927 O O . ALA A 1 123 ? 4.767 -4.222 3.392 1.00 98.00 123 ALA A O 1
ATOM 928 N N . ILE A 1 124 ? 2.957 -2.911 3.342 1.00 97.50 124 ILE A N 1
ATOM 929 C CA . ILE A 1 124 ? 2.138 -3.781 4.207 1.00 97.50 124 ILE A CA 1
ATOM 930 C C . ILE A 1 124 ? 1.885 -5.123 3.516 1.00 97.50 124 ILE A C 1
ATOM 932 O O . ILE A 1 124 ? 2.129 -6.178 4.105 1.00 97.50 124 ILE A O 1
ATOM 936 N N . LEU A 1 125 ? 1.413 -5.090 2.268 1.00 97.00 125 LEU A N 1
ATOM 937 C CA . LEU A 1 125 ? 1.036 -6.289 1.521 1.00 97.00 125 LEU A CA 1
ATOM 938 C C . LEU A 1 125 ? 2.233 -7.213 1.273 1.00 97.00 125 LEU A C 1
ATOM 940 O O . LEU A 1 125 ? 2.086 -8.427 1.433 1.00 97.00 125 LEU A O 1
ATOM 944 N N . SER A 1 126 ? 3.404 -6.644 0.977 1.00 95.81 126 SER A N 1
ATOM 945 C CA . SER A 1 126 ? 4.668 -7.359 0.773 1.00 95.81 126 SER A CA 1
ATOM 946 C C . SER A 1 126 ? 5.428 -7.670 2.071 1.00 95.81 126 SER A C 1
ATOM 948 O O . SER A 1 126 ? 6.532 -8.202 2.002 1.00 95.81 126 SER A O 1
ATOM 950 N N . GLU A 1 127 ? 4.887 -7.310 3.242 1.00 94.56 127 GLU A N 1
ATOM 951 C CA . GLU A 1 127 ? 5.523 -7.493 4.561 1.00 94.56 127 GLU A CA 1
ATOM 952 C C . GLU A 1 127 ? 6.864 -6.758 4.713 1.00 94.56 127 GLU A C 1
ATOM 954 O O . GLU A 1 127 ? 7.734 -7.182 5.465 1.00 94.56 127 GLU A O 1
ATOM 959 N N . ARG A 1 128 ? 7.034 -5.627 4.015 1.00 93.88 128 ARG A N 1
ATOM 960 C CA . ARG A 1 128 ? 8.283 -4.853 3.971 1.00 93.88 128 ARG A CA 1
ATOM 961 C C . ARG A 1 128 ? 8.294 -3.548 4.757 1.00 93.88 128 ARG A C 1
ATOM 963 O O . ARG A 1 128 ? 9.218 -2.747 4.629 1.00 93.88 128 ARG A O 1
ATOM 970 N N . VAL A 1 129 ? 7.281 -3.332 5.587 1.00 93.56 129 VAL A N 1
ATOM 971 C CA . VAL A 1 129 ? 7.138 -2.088 6.350 1.00 93.56 129 VAL A CA 1
ATOM 972 C C . VAL A 1 129 ? 8.339 -1.823 7.264 1.00 93.56 129 VAL A C 1
ATOM 974 O O . VAL A 1 129 ? 8.791 -0.686 7.345 1.00 93.56 129 VAL A O 1
ATOM 977 N N . GLU A 1 130 ? 8.886 -2.851 7.918 1.00 90.31 130 GLU A N 1
ATOM 978 C CA . GLU A 1 130 ? 10.022 -2.686 8.837 1.00 90.31 130 GLU A CA 1
ATOM 979 C C . GLU A 1 130 ? 11.305 -2.245 8.118 1.00 90.31 130 GLU A C 1
ATOM 981 O O . GLU A 1 130 ? 12.016 -1.381 8.628 1.00 90.31 130 GLU A O 1
ATOM 986 N N . TRP A 1 131 ? 11.578 -2.764 6.912 1.00 90.31 131 TRP A N 1
ATOM 987 C CA . TRP A 1 131 ? 12.773 -2.393 6.137 1.00 90.31 131 TRP A CA 1
ATOM 988 C C . TRP A 1 131 ? 12.756 -0.933 5.681 1.00 90.31 131 TRP A C 1
ATOM 990 O O . TRP A 1 131 ? 13.805 -0.295 5.635 1.00 90.31 131 TRP A O 1
ATOM 1000 N N . HIS A 1 132 ? 11.574 -0.395 5.375 1.00 93.81 132 HIS A N 1
ATOM 1001 C CA . HIS A 1 132 ? 11.416 0.953 4.819 1.00 93.81 132 HIS A CA 1
ATOM 1002 C C . HIS A 1 132 ? 10.850 1.971 5.821 1.00 93.81 132 HIS A C 1
ATOM 1004 O O . HIS A 1 132 ? 10.638 3.132 5.467 1.00 93.81 132 HIS A O 1
ATOM 1010 N N . GLY A 1 133 ? 10.605 1.569 7.073 1.00 91.75 133 GLY A N 1
ATOM 1011 C CA . GLY A 1 133 ? 9.884 2.371 8.070 1.00 91.75 133 GLY A CA 1
ATOM 1012 C C . GLY A 1 133 ? 10.513 3.739 8.348 1.00 91.75 133 GLY A C 1
ATOM 1013 O O . GLY A 1 133 ? 9.800 4.733 8.490 1.00 91.75 133 GLY A O 1
ATOM 1014 N N . GLU A 1 134 ? 11.845 3.819 8.348 1.00 92.31 134 GLU A N 1
ATOM 1015 C CA . GLU A 1 134 ? 12.567 5.083 8.518 1.00 92.31 134 GLU A CA 1
ATOM 1016 C C . GLU A 1 134 ? 12.330 6.042 7.333 1.00 92.31 134 GLU A C 1
ATOM 1018 O O . GLU A 1 134 ? 12.040 7.226 7.535 1.00 92.31 134 GLU A O 1
ATOM 1023 N N . ALA A 1 135 ? 12.370 5.534 6.097 1.00 93.69 135 ALA A N 1
ATOM 1024 C CA . ALA A 1 135 ? 12.108 6.332 4.902 1.00 93.69 135 ALA A CA 1
ATOM 1025 C C . ALA A 1 135 ? 10.680 6.893 4.927 1.00 93.69 135 ALA A C 1
ATOM 1027 O O . ALA A 1 135 ? 10.471 8.081 4.672 1.00 93.69 135 ALA A O 1
ATOM 1028 N N . PHE A 1 136 ? 9.703 6.067 5.315 1.00 94.94 136 PHE A N 1
ATOM 1029 C CA . PHE A 1 136 ? 8.315 6.493 5.485 1.00 94.94 136 PHE A CA 1
ATOM 1030 C C . PHE A 1 136 ? 8.151 7.560 6.573 1.00 94.94 136 PHE A C 1
ATOM 1032 O O . PHE A 1 136 ? 7.427 8.532 6.344 1.00 94.94 136 PHE A O 1
ATOM 1039 N N . HIS A 1 137 ? 8.845 7.429 7.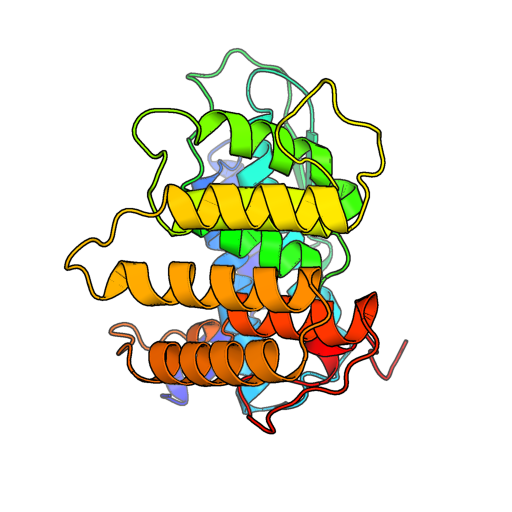710 1.00 92.19 137 HIS A N 1
ATOM 1040 C CA . HIS A 1 137 ? 8.854 8.439 8.774 1.00 92.19 137 HIS A CA 1
ATOM 1041 C C . HIS A 1 137 ? 9.384 9.790 8.275 1.00 92.19 137 HIS A C 1
ATOM 1043 O O . HIS A 1 137 ? 8.732 10.823 8.451 1.00 92.19 137 HIS A O 1
ATOM 1049 N N . PHE A 1 138 ? 10.541 9.803 7.610 1.00 90.50 138 PHE A N 1
ATOM 1050 C CA . PHE A 1 138 ? 11.123 11.046 7.100 1.00 90.50 138 PHE A CA 1
ATOM 1051 C C . PHE A 1 138 ? 10.307 11.662 5.964 1.00 90.50 138 PHE A C 1
ATOM 1053 O O . PHE A 1 138 ? 10.157 12.884 5.919 1.00 90.50 138 PHE A O 1
ATOM 1060 N N . ALA A 1 139 ? 9.749 10.844 5.071 1.00 91.00 139 ALA A N 1
ATOM 1061 C CA . ALA A 1 139 ? 8.857 11.324 4.023 1.00 91.00 139 ALA A CA 1
ATOM 1062 C C . ALA A 1 139 ? 7.559 11.907 4.605 1.00 91.00 139 ALA A C 1
ATOM 1064 O O . ALA A 1 139 ? 7.117 12.960 4.147 1.00 91.00 139 ALA A O 1
ATOM 1065 N N . ARG A 1 140 ? 6.993 11.297 5.661 1.00 90.62 140 ARG A N 1
ATOM 1066 C CA . ARG A 1 140 ? 5.823 11.836 6.374 1.00 90.62 140 ARG A CA 1
ATOM 1067 C C . ARG A 1 140 ? 6.093 13.236 6.918 1.00 90.62 140 ARG A C 1
ATOM 1069 O O . ARG A 1 140 ? 5.266 14.114 6.709 1.00 90.62 140 ARG A O 1
ATOM 1076 N N . LYS A 1 141 ? 7.249 13.474 7.552 1.00 87.31 141 LYS A N 1
ATOM 1077 C CA . LYS A 1 141 ? 7.611 14.799 8.102 1.00 87.31 141 LYS A CA 1
ATOM 1078 C C . LYS A 1 141 ? 7.592 15.921 7.051 1.00 87.31 141 LYS A C 1
ATOM 1080 O O . LYS A 1 141 ? 7.446 17.085 7.403 1.00 87.31 141 LYS A O 1
ATOM 1085 N N . LYS A 1 142 ? 7.720 15.595 5.759 1.00 83.75 142 LYS A N 1
ATOM 1086 C CA . LYS A 1 142 ? 7.639 16.565 4.650 1.00 83.75 142 LYS A CA 1
ATOM 1087 C C . LYS A 1 142 ? 6.207 16.865 4.196 1.00 83.75 142 LYS A C 1
ATOM 1089 O O . LYS A 1 142 ? 6.005 17.818 3.451 1.00 83.75 142 LYS A O 1
ATOM 1094 N N . LEU A 1 143 ? 5.234 16.062 4.628 1.00 84.06 143 LEU A N 1
ATOM 1095 C CA . LEU A 1 143 ? 3.803 16.305 4.428 1.00 84.06 143 LEU A CA 1
ATOM 1096 C C . LEU A 1 143 ? 3.215 17.217 5.519 1.00 84.06 143 LEU A C 1
ATOM 1098 O O . LEU A 1 143 ? 2.109 17.731 5.345 1.00 84.06 143 LEU A O 1
ATOM 1102 N N . ASP A 1 144 ? 3.940 17.428 6.624 1.00 74.12 144 ASP A N 1
ATOM 1103 C CA . ASP A 1 144 ? 3.531 18.317 7.713 1.00 74.12 144 ASP A CA 1
ATOM 1104 C C . ASP A 1 144 ? 3.505 19.789 7.233 1.00 74.12 144 ASP A C 1
ATOM 1106 O O . ASP A 1 144 ? 4.390 20.238 6.506 1.00 74.12 144 ASP A O 1
ATOM 1110 N N . GLY A 1 145 ? 2.482 20.562 7.628 1.00 73.31 145 GLY A N 1
ATOM 1111 C CA . GLY A 1 145 ? 2.317 21.974 7.237 1.00 73.31 145 GLY A CA 1
ATOM 1112 C C . GLY A 1 145 ? 0.910 22.316 6.731 1.00 73.31 145 GLY A C 1
ATOM 1113 O O . GLY A 1 145 ? -0.082 21.942 7.352 1.00 73.31 145 GLY A O 1
ATOM 1114 N N . GLU A 1 146 ? 0.802 23.015 5.592 1.00 63.62 146 GLU A N 1
ATOM 1115 C CA . GLU A 1 146 ? -0.473 23.464 4.979 1.00 63.62 146 GLU A CA 1
ATOM 1116 C C . GLU A 1 146 ? -1.436 22.321 4.587 1.00 63.62 146 GLU A C 1
ATOM 1118 O O . GLU A 1 146 ? -2.579 22.560 4.199 1.00 63.62 146 GLU A O 1
ATOM 1123 N N . MET A 1 147 ? -0.980 21.070 4.677 1.00 76.50 147 MET A N 1
ATOM 1124 C CA . MET A 1 147 ? -1.739 19.871 4.323 1.00 76.50 147 MET A CA 1
ATOM 1125 C C . MET A 1 147 ? -2.387 19.180 5.536 1.00 76.50 147 MET A C 1
ATOM 1127 O O . MET A 1 147 ? -3.128 18.213 5.352 1.00 76.50 147 MET A O 1
ATOM 1131 N N . VAL A 1 148 ? -2.137 19.664 6.761 1.00 82.12 148 VAL A N 1
ATOM 1132 C CA . VAL A 1 148 ? -2.763 19.148 7.991 1.00 82.12 148 VAL A CA 1
ATOM 1133 C C . VAL A 1 148 ? -4.285 19.286 7.912 1.00 82.12 148 VAL A C 1
ATOM 1135 O O . VAL A 1 148 ? -4.811 20.302 7.456 1.00 82.12 148 VAL A O 1
ATOM 1138 N N . GLY A 1 149 ? -5.004 18.256 8.360 1.00 84.50 149 GLY A N 1
ATOM 1139 C CA . GLY A 1 149 ? -6.462 18.184 8.281 1.00 84.50 149 GLY A CA 1
ATOM 1140 C C . GLY A 1 149 ? -7.013 17.699 6.938 1.00 84.50 149 GLY A C 1
ATOM 1141 O O . GLY A 1 149 ? -8.226 17.502 6.829 1.00 84.50 149 GLY A O 1
ATOM 1142 N N . LYS A 1 150 ? -6.165 17.449 5.929 1.00 89.69 150 LYS A N 1
ATOM 1143 C CA . LYS A 1 150 ? -6.582 16.718 4.724 1.00 89.69 150 LYS A CA 1
ATOM 1144 C C . LYS A 1 150 ? -6.729 15.224 5.042 1.00 89.69 150 LYS A C 1
ATOM 1146 O O . LYS A 1 150 ? -5.820 14.656 5.650 1.00 89.69 150 LYS A O 1
ATOM 1151 N N . PRO A 1 151 ? -7.810 14.553 4.603 1.00 91.94 151 PRO A N 1
ATOM 1152 C CA . PRO A 1 151 ? -8.057 13.146 4.933 1.00 91.94 151 PRO A CA 1
ATOM 1153 C C . PRO A 1 151 ? -6.919 12.183 4.603 1.00 91.94 151 PRO A C 1
ATOM 1155 O O . PRO A 1 151 ? -6.626 11.295 5.395 1.00 91.94 151 PRO A O 1
ATOM 1158 N N . ASN A 1 152 ? -6.252 12.359 3.462 1.00 91.81 152 ASN A N 1
ATOM 1159 C CA . ASN A 1 152 ? -5.124 11.512 3.079 1.00 91.81 152 ASN A CA 1
ATOM 1160 C C . ASN A 1 152 ? -3.898 11.709 3.986 1.00 91.81 152 ASN A C 1
ATOM 1162 O O . ASN A 1 152 ? -3.258 10.728 4.344 1.00 91.81 152 ASN A O 1
ATOM 1166 N N . VAL A 1 153 ? -3.598 12.936 4.419 1.00 93.38 153 VAL A N 1
ATOM 1167 C CA . VAL A 1 153 ? -2.506 13.210 5.372 1.00 93.38 153 VAL A CA 1
ATOM 1168 C C . VAL A 1 153 ? -2.829 12.665 6.760 1.00 93.38 153 VAL A C 1
ATOM 1170 O O . VAL A 1 153 ? -1.978 12.059 7.405 1.00 93.38 153 VAL A O 1
ATOM 1173 N N . GLU A 1 154 ? -4.069 12.811 7.220 1.00 94.38 154 GLU A N 1
ATOM 1174 C CA . GLU A 1 154 ? -4.470 12.241 8.509 1.00 94.38 154 GLU A CA 1
ATOM 1175 C C . GLU A 1 154 ? -4.493 10.703 8.477 1.00 94.38 154 GLU A C 1
ATOM 1177 O O . GLU A 1 154 ? -4.150 10.059 9.470 1.00 94.38 154 GLU A O 1
ATOM 1182 N N . LEU A 1 155 ? -4.787 10.097 7.321 1.00 96.25 155 LEU A N 1
ATOM 1183 C CA . LEU A 1 155 ? -4.637 8.656 7.121 1.00 96.25 155 LEU A CA 1
ATOM 1184 C C . LEU A 1 155 ? -3.172 8.201 7.178 1.00 96.25 155 LEU A C 1
ATOM 1186 O O . LEU A 1 155 ? -2.889 7.185 7.812 1.00 96.25 155 LEU A O 1
ATOM 1190 N N . VAL A 1 156 ? -2.239 8.959 6.587 1.00 95.94 156 VAL A N 1
ATOM 1191 C CA . VAL A 1 156 ? -0.787 8.720 6.719 1.00 95.94 156 VAL A CA 1
ATOM 1192 C C . VAL A 1 156 ? -0.387 8.690 8.200 1.00 95.94 156 VAL A C 1
ATOM 1194 O O . VAL A 1 156 ? 0.273 7.750 8.648 1.00 95.94 156 VAL A O 1
ATOM 1197 N N . ASN A 1 157 ? -0.828 9.685 8.978 1.00 94.62 157 ASN A N 1
ATOM 1198 C CA . ASN A 1 157 ? -0.544 9.773 10.413 1.00 94.62 157 ASN A CA 1
ATOM 1199 C C . ASN A 1 157 ? -1.121 8.576 11.186 1.00 94.62 157 ASN A C 1
ATOM 1201 O O . ASN A 1 157 ? -0.421 7.966 11.995 1.00 94.62 157 ASN A O 1
ATOM 1205 N N . GLY A 1 158 ? -2.375 8.205 10.911 1.00 96.19 158 GLY A N 1
ATOM 1206 C CA . GLY A 1 158 ? -3.013 7.049 11.536 1.00 96.19 158 GLY A CA 1
ATOM 1207 C C . GLY A 1 158 ? -2.285 5.736 11.232 1.00 96.19 158 GLY A C 1
ATOM 1208 O O . GLY A 1 158 ? -2.062 4.930 12.137 1.00 96.19 158 GLY A O 1
ATOM 1209 N N . LEU A 1 159 ? -1.876 5.524 9.976 1.00 97.25 159 LEU A N 1
ATOM 1210 C CA . LEU A 1 159 ? -1.148 4.323 9.558 1.00 97.25 159 LEU A CA 1
ATOM 1211 C C . LEU A 1 159 ? 0.238 4.238 10.198 1.00 97.25 159 LEU A C 1
ATOM 1213 O O . LEU A 1 159 ? 0.619 3.160 10.650 1.00 97.25 159 LEU A O 1
ATOM 1217 N N . MET A 1 160 ? 0.969 5.350 10.313 1.00 95.38 160 MET A N 1
ATOM 1218 C CA . MET A 1 160 ? 2.242 5.367 11.044 1.00 95.38 160 MET A CA 1
ATOM 1219 C C . MET A 1 160 ? 2.059 5.019 12.523 1.00 95.38 160 MET A C 1
ATOM 1221 O O . MET A 1 160 ? 2.805 4.191 13.052 1.00 95.38 160 MET A O 1
ATOM 1225 N N . ALA A 1 161 ? 1.024 5.562 13.169 1.00 95.19 161 ALA A N 1
ATOM 1226 C CA . ALA A 1 161 ? 0.725 5.259 14.564 1.00 95.19 161 ALA A CA 1
ATOM 1227 C C . ALA A 1 161 ? 0.372 3.778 14.771 1.00 95.19 161 ALA A C 1
ATOM 1229 O O . ALA A 1 161 ? 0.895 3.146 15.684 1.00 95.19 161 ALA A O 1
ATOM 1230 N N . TYR A 1 162 ? -0.483 3.207 13.918 1.00 96.75 162 TYR A N 1
ATOM 1231 C CA . TYR A 1 162 ? -0.927 1.819 14.065 1.00 96.75 162 TYR A CA 1
ATOM 1232 C C . TYR A 1 162 ? 0.122 0.793 13.613 1.00 96.75 162 TYR A C 1
ATOM 1234 O O . TYR A 1 162 ? 0.295 -0.250 14.247 1.00 96.75 162 TYR A O 1
ATOM 1242 N N . VAL A 1 163 ? 0.821 1.055 12.505 1.00 95.94 163 VAL A N 1
ATOM 1243 C CA . VAL A 1 163 ? 1.698 0.062 11.873 1.00 95.94 163 VAL A CA 1
ATOM 1244 C C . VAL A 1 163 ? 3.121 0.112 12.423 1.00 95.94 163 VAL A C 1
ATOM 1246 O O . VAL A 1 163 ? 3.659 -0.949 12.741 1.00 95.94 163 VAL A O 1
ATOM 1249 N N . ILE A 1 164 ? 3.696 1.311 12.562 1.00 92.94 164 ILE A N 1
ATOM 1250 C CA . ILE A 1 164 ? 5.075 1.542 13.033 1.00 92.94 164 ILE A CA 1
ATOM 1251 C C . ILE A 1 164 ? 5.125 1.854 14.535 1.00 92.94 164 ILE A C 1
ATOM 1253 O O . ILE A 1 164 ? 6.133 1.603 15.186 1.00 92.94 164 ILE A O 1
ATOM 1257 N N . GLY A 1 165 ? 4.049 2.405 15.101 1.00 91.38 165 GLY A N 1
ATOM 1258 C CA . GLY A 1 165 ? 4.054 2.933 16.467 1.00 91.38 165 GLY A CA 1
ATOM 1259 C C . GLY A 1 165 ? 4.538 4.385 16.562 1.00 91.38 165 GLY A C 1
ATOM 1260 O O . GLY A 1 165 ? 4.719 4.896 17.665 1.00 91.38 165 GLY A O 1
ATOM 1261 N N . ASP A 1 166 ? 4.726 5.070 15.429 1.00 90.06 166 ASP A N 1
ATOM 1262 C CA . ASP A 1 166 ? 5.039 6.502 15.400 1.00 90.06 166 ASP A CA 1
ATOM 1263 C C . ASP A 1 166 ? 3.749 7.316 15.546 1.00 90.06 166 ASP A C 1
ATOM 1265 O O . ASP A 1 166 ? 3.045 7.595 14.576 1.00 90.06 166 ASP A O 1
ATOM 1269 N N . THR A 1 167 ? 3.435 7.696 16.783 1.00 84.94 167 THR A N 1
ATOM 1270 C CA . THR A 1 167 ? 2.265 8.529 17.110 1.00 84.94 167 THR A CA 1
ATOM 1271 C C . THR A 1 167 ? 2.480 10.022 16.828 1.00 84.94 167 THR A C 1
ATOM 1273 O O . THR A 1 167 ? 1.596 10.833 17.102 1.00 84.94 167 THR A O 1
ATOM 1276 N N . GLY A 1 168 ? 3.656 10.418 16.323 1.00 76.94 168 GLY A N 1
ATOM 1277 C CA . GLY A 1 168 ? 4.047 11.818 16.155 1.00 76.94 168 GLY A CA 1
ATOM 1278 C C . GLY A 1 168 ? 4.411 12.538 17.460 1.00 76.94 168 GLY A C 1
ATOM 1279 O O . GLY A 1 168 ? 4.789 13.707 17.418 1.00 76.94 168 GLY A O 1
ATOM 1280 N N . ASN A 1 169 ? 4.326 11.862 18.611 1.00 76.12 169 ASN A N 1
ATOM 1281 C CA . ASN A 1 169 ? 4.799 12.366 19.896 1.00 76.12 169 ASN A CA 1
ATOM 1282 C C . ASN A 1 169 ? 6.149 11.725 20.244 1.00 76.12 169 ASN A C 1
ATOM 1284 O O . ASN A 1 169 ? 6.197 10.601 20.736 1.00 76.12 169 ASN A O 1
ATOM 1288 N N . GLU A 1 170 ? 7.240 12.463 20.027 1.00 68.69 170 GLU A N 1
ATOM 1289 C CA . GLU A 1 170 ? 8.611 12.004 20.312 1.00 68.69 170 GLU A CA 1
ATOM 1290 C C . GLU A 1 170 ? 8.863 11.736 21.813 1.00 68.69 170 GLU A C 1
ATOM 1292 O O . GLU A 1 170 ? 9.848 11.094 22.167 1.00 68.69 170 GLU A O 1
ATOM 1297 N N . CYS A 1 171 ? 7.966 12.188 22.699 1.00 62.47 171 CYS A N 1
ATOM 1298 C CA . CYS A 1 171 ? 8.023 11.944 24.142 1.00 62.47 171 CYS A CA 1
ATOM 1299 C C . CYS A 1 171 ? 7.137 10.774 24.613 1.00 62.47 171 CYS A C 1
ATOM 1301 O O . CYS A 1 171 ? 7.042 10.551 25.820 1.00 62.47 171 CYS A O 1
ATOM 1303 N N . ALA A 1 172 ? 6.434 10.078 23.713 1.00 72.50 172 ALA A N 1
ATOM 1304 C CA . ALA A 1 172 ? 5.602 8.931 24.074 1.00 72.50 172 ALA A CA 1
ATOM 1305 C C . ALA A 1 172 ? 6.438 7.655 24.285 1.00 72.50 172 ALA A C 1
ATOM 1307 O O . ALA A 1 172 ? 7.494 7.483 23.678 1.00 72.50 172 ALA A O 1
ATOM 1308 N N . ASP A 1 173 ? 5.933 6.743 25.122 1.00 74.69 173 ASP A N 1
ATOM 1309 C CA . ASP A 1 173 ? 6.531 5.419 25.310 1.00 74.69 173 ASP A CA 1
ATOM 1310 C C . ASP A 1 173 ? 6.566 4.631 23.987 1.00 74.69 173 ASP A C 1
ATOM 1312 O O . ASP A 1 173 ? 5.611 4.671 23.204 1.00 74.69 173 ASP A O 1
ATOM 1316 N N . TYR A 1 174 ? 7.655 3.885 23.762 1.00 78.81 174 TYR A N 1
ATOM 1317 C CA . TYR A 1 174 ? 7.840 3.045 22.577 1.00 78.81 174 TYR A CA 1
ATOM 1318 C C . TYR A 1 174 ? 8.089 1.571 22.958 1.00 78.81 174 TYR A C 1
ATOM 1320 O O . TYR A 1 174 ? 9.030 1.295 23.710 1.00 78.81 174 TYR A O 1
ATOM 1328 N N . PRO A 1 175 ? 7.306 0.612 22.421 1.00 84.00 175 PRO A N 1
ATOM 1329 C CA . PRO A 1 175 ? 6.157 0.811 21.530 1.00 84.00 175 PRO A CA 1
ATOM 1330 C C . PRO A 1 175 ? 4.953 1.442 22.262 1.00 84.00 175 PRO A C 1
ATOM 1332 O O . PRO A 1 175 ? 4.800 1.234 23.470 1.00 84.00 175 PRO A O 1
ATOM 1335 N N . PRO A 1 176 ? 4.081 2.189 21.557 1.00 89.19 176 PRO A N 1
ATOM 1336 C CA . PRO A 1 176 ? 2.924 2.822 22.179 1.00 89.19 176 PRO A CA 1
ATOM 1337 C C . PRO A 1 176 ? 1.904 1.783 22.655 1.00 89.19 176 PRO A C 1
ATOM 1339 O O . PRO A 1 176 ? 1.754 0.704 22.074 1.00 89.19 176 PRO A O 1
ATOM 1342 N N . SER A 1 177 ? 1.141 2.130 23.693 1.00 91.31 177 SER A N 1
ATOM 1343 C CA . SER A 1 177 ? -0.018 1.332 24.091 1.00 91.31 177 SER A CA 1
ATOM 1344 C C . SER A 1 177 ? -1.116 1.403 23.021 1.00 91.31 177 SER A C 1
ATOM 1346 O O . SER A 1 177 ? -1.226 2.379 22.274 1.00 91.31 177 SER A O 1
ATOM 1348 N N . ARG A 1 178 ? -1.984 0.385 22.978 1.00 92.06 178 ARG A N 1
ATOM 1349 C CA . ARG A 1 178 ? -3.146 0.367 22.073 1.00 92.06 178 ARG A CA 1
ATOM 1350 C C . ARG A 1 178 ? -4.049 1.588 22.277 1.00 92.06 178 ARG A C 1
ATOM 1352 O O . ARG A 1 178 ? -4.544 2.151 21.309 1.00 92.06 178 ARG A O 1
ATOM 1359 N N . GLU A 1 179 ? -4.213 2.027 23.523 1.00 93.12 179 GLU A N 1
ATOM 1360 C CA . GLU A 1 179 ? -4.965 3.237 23.863 1.00 93.12 179 GLU A CA 1
ATOM 1361 C C . GLU A 1 179 ? -4.314 4.492 23.269 1.00 93.12 179 GLU A C 1
ATOM 1363 O O . GLU A 1 179 ? -5.002 5.288 22.635 1.00 93.12 179 GLU A O 1
ATOM 1368 N N . SER A 1 180 ? -2.988 4.633 23.370 1.00 93.06 180 SER A N 1
ATOM 1369 C CA . SER A 1 180 ? -2.260 5.753 22.760 1.00 93.06 180 SER A CA 1
ATOM 1370 C C . SER A 1 180 ? -2.402 5.781 21.236 1.00 93.06 180 SER A C 1
ATOM 1372 O O . SER A 1 180 ? -2.553 6.855 20.656 1.00 93.06 180 SER A O 1
ATOM 1374 N N . VAL A 1 181 ? -2.402 4.614 20.581 1.00 94.94 181 VAL A N 1
ATOM 1375 C CA . VAL A 1 181 ? -2.651 4.511 19.133 1.00 94.94 181 VAL A CA 1
ATOM 1376 C C . VAL A 1 181 ? -4.072 4.964 18.787 1.00 94.94 181 VAL A C 1
ATOM 1378 O O . VAL A 1 181 ? -4.249 5.758 17.866 1.00 94.94 181 VAL A O 1
ATOM 1381 N N . VAL A 1 182 ? -5.083 4.521 19.543 1.00 96.44 182 VAL A N 1
ATOM 1382 C CA . VAL A 1 182 ? -6.476 4.960 19.343 1.00 96.44 182 VAL A CA 1
ATOM 1383 C C . VAL A 1 182 ? -6.607 6.471 19.535 1.00 96.44 182 VAL A C 1
ATOM 1385 O O . VAL A 1 182 ? -7.207 7.130 18.693 1.00 96.44 182 VAL A O 1
ATOM 1388 N N . VAL A 1 183 ? -5.990 7.043 20.573 1.00 95.25 183 VAL A N 1
ATOM 1389 C CA . VAL A 1 183 ? -5.997 8.495 20.821 1.00 95.25 183 VAL A CA 1
ATOM 1390 C C . VAL A 1 183 ? -5.337 9.269 19.676 1.00 95.25 183 VAL A C 1
ATOM 1392 O O . VAL A 1 183 ? -5.844 10.319 19.271 1.00 95.25 183 VAL A O 1
ATOM 1395 N N . ALA A 1 184 ? -4.233 8.761 19.123 1.00 94.12 184 ALA A N 1
ATOM 1396 C CA . ALA A 1 184 ? -3.575 9.375 17.973 1.00 94.12 184 ALA A CA 1
ATOM 1397 C C . ALA A 1 184 ? -4.491 9.381 16.735 1.00 94.12 184 ALA A C 1
ATOM 1399 O O . ALA A 1 184 ? -4.620 10.410 16.070 1.00 94.12 184 ALA A O 1
ATOM 1400 N N . ILE A 1 185 ? -5.186 8.272 16.467 1.00 96.12 185 ILE A N 1
ATOM 1401 C CA . ILE A 1 185 ? -6.124 8.163 15.340 1.00 96.12 185 ILE A CA 1
ATOM 1402 C C . ILE A 1 185 ? -7.376 9.026 15.561 1.00 96.12 185 ILE A C 1
ATOM 1404 O O . ILE A 1 185 ? -7.802 9.722 14.641 1.00 96.12 185 ILE A O 1
ATOM 1408 N N . ASP A 1 186 ? -7.942 9.049 16.770 1.00 95.81 186 ASP A N 1
ATOM 1409 C CA . ASP A 1 186 ? -9.085 9.908 17.112 1.00 95.81 186 ASP A CA 1
ATOM 1410 C C . ASP A 1 186 ? -8.709 11.398 16.964 1.00 95.81 186 ASP A C 1
ATOM 1412 O O . ASP A 1 186 ? -9.493 12.205 16.457 1.00 95.81 186 ASP A O 1
ATOM 1416 N N . THR A 1 187 ? -7.469 11.764 17.311 1.00 93.81 187 THR A N 1
ATOM 1417 C CA . THR A 1 187 ? -6.930 13.110 17.064 1.00 93.81 187 THR A CA 1
ATOM 1418 C C . THR A 1 187 ? -6.849 13.411 15.567 1.00 93.81 187 THR A C 1
ATOM 1420 O O . THR A 1 187 ? -7.283 14.484 15.146 1.00 93.81 187 THR A O 1
ATOM 1423 N N . ALA A 1 188 ? -6.347 12.477 14.756 1.00 92.81 188 ALA A N 1
ATOM 1424 C CA . ALA A 1 188 ? -6.283 12.623 13.302 1.00 92.81 188 ALA A CA 1
ATOM 1425 C C . ALA A 1 188 ? -7.691 12.808 12.697 1.00 92.81 188 ALA A C 1
ATOM 1427 O O . ALA A 1 188 ? -7.934 13.767 11.964 1.00 92.81 188 ALA A O 1
ATOM 1428 N N . LEU A 1 189 ? -8.666 11.985 13.106 1.00 93.38 189 LEU A N 1
ATOM 1429 C CA . LEU A 1 189 ? -10.076 12.108 12.708 1.00 93.38 189 LEU A CA 1
ATOM 1430 C C . LEU A 1 189 ? -10.691 13.461 13.086 1.00 93.38 189 LEU A C 1
ATOM 1432 O O . LEU A 1 189 ? -11.482 14.003 12.316 1.00 93.38 189 LEU A O 1
ATOM 1436 N N . SER A 1 190 ? -10.330 14.021 14.245 1.00 91.75 190 SER A N 1
ATOM 1437 C CA . SER A 1 190 ? -10.831 15.330 14.691 1.00 91.75 190 SER A CA 1
ATOM 1438 C C . SER A 1 190 ? -10.319 16.502 13.845 1.00 91.75 190 SER A C 1
ATOM 1440 O O . SER A 1 190 ? -10.987 17.531 13.753 1.00 91.75 190 SER A O 1
ATOM 1442 N N . ARG A 1 191 ? -9.144 16.348 13.218 1.00 90.25 191 ARG A N 1
ATOM 1443 C CA . ARG A 1 191 ? -8.531 17.359 12.344 1.00 90.25 191 ARG A CA 1
ATOM 1444 C C . ARG A 1 191 ? -9.059 17.302 10.924 1.00 90.25 191 ARG A C 1
ATOM 1446 O O . ARG A 1 191 ? -8.977 18.314 10.229 1.00 90.25 191 ARG A O 1
ATOM 1453 N N . VAL A 1 192 ? -9.574 16.143 10.502 1.00 89.06 192 VAL A N 1
ATOM 1454 C CA . VAL A 1 192 ? -10.157 15.967 9.174 1.00 89.06 192 VAL A CA 1
ATOM 1455 C C . VAL A 1 192 ? -11.251 17.006 8.965 1.00 89.06 192 VAL A C 1
ATOM 1457 O O . VAL A 1 192 ? -12.334 16.933 9.551 1.00 89.06 192 VAL A O 1
ATOM 1460 N N . GLN A 1 193 ? -10.970 17.966 8.092 1.00 73.31 193 GLN A N 1
ATOM 1461 C CA . GLN A 1 193 ? -11.966 18.930 7.661 1.00 73.31 193 GLN A CA 1
ATOM 1462 C C . GLN A 1 193 ? -12.956 18.198 6.756 1.00 73.31 193 GLN A C 1
ATOM 1464 O O . GLN A 1 193 ? -12.562 17.480 5.837 1.00 73.31 193 GLN A O 1
ATOM 1469 N N . VAL A 1 194 ? -14.253 18.360 7.016 1.00 62.78 194 VAL A N 1
ATOM 1470 C CA . VAL A 1 194 ? -15.287 17.864 6.103 1.00 62.78 194 VAL A CA 1
ATOM 1471 C C . VAL A 1 194 ? -15.294 18.794 4.891 1.00 62.78 194 VAL A C 1
ATOM 1473 O O . VAL A 1 194 ? -15.982 19.810 4.880 1.00 62.78 194 VAL A O 1
ATOM 1476 N N . GLY A 1 195 ? -14.454 18.491 3.903 1.00 57.75 195 GLY A N 1
ATOM 1477 C CA . GLY A 1 195 ? -14.529 19.120 2.591 1.00 57.75 195 GLY A CA 1
ATOM 1478 C C . GLY A 1 195 ? -15.781 18.651 1.847 1.00 57.75 195 GLY A C 1
ATOM 1479 O O . GLY A 1 195 ? -16.239 17.527 2.032 1.00 57.75 195 GLY A O 1
ATOM 1480 N N . GLU A 1 196 ? -16.329 19.488 0.966 1.00 50.31 196 GLU A N 1
ATOM 1481 C CA . GLU A 1 196 ? -17.473 19.126 0.107 1.00 50.31 196 GLU A CA 1
ATOM 1482 C C . GLU A 1 196 ? -17.087 18.176 -1.056 1.00 50.31 196 GLU A C 1
ATOM 1484 O O . GLU A 1 196 ? -17.901 17.878 -1.930 1.00 50.31 196 GLU A O 1
ATOM 1489 N N . GLY A 1 197 ? -15.834 17.705 -1.105 1.00 57.56 197 GLY A N 1
ATOM 1490 C CA . GLY A 1 197 ? -15.283 16.924 -2.211 1.00 57.56 197 GLY A CA 1
ATOM 1491 C C . GLY A 1 197 ? -15.474 15.411 -2.066 1.00 57.56 197 GLY A C 1
ATOM 1492 O O . GLY A 1 197 ? -14.987 14.799 -1.122 1.00 57.56 197 GLY A O 1
ATOM 1493 N N . TYR A 1 198 ? -16.075 14.777 -3.077 1.00 58.56 198 TYR A N 1
ATOM 1494 C CA . TYR A 1 198 ? -16.226 13.313 -3.187 1.00 58.56 198 TYR A CA 1
ATOM 1495 C C . TYR A 1 198 ? -14.894 12.527 -3.156 1.00 58.56 198 TYR A C 1
ATOM 1497 O O . TYR A 1 198 ? -14.891 11.341 -2.845 1.00 58.56 198 TYR A O 1
ATOM 1505 N N . LEU A 1 199 ? -13.762 13.171 -3.475 1.00 63.81 199 LEU A N 1
ATOM 1506 C CA . LEU A 1 199 ? -12.431 12.541 -3.544 1.00 63.81 199 LEU A CA 1
ATOM 1507 C C . LEU A 1 199 ? -11.781 12.308 -2.169 1.00 63.81 199 LEU A C 1
ATOM 1509 O O . LEU A 1 199 ? -10.855 11.510 -2.041 1.00 63.81 199 LEU A O 1
ATOM 1513 N N . ASP A 1 200 ? -12.274 12.996 -1.145 1.00 70.44 200 ASP A N 1
ATOM 1514 C CA . ASP A 1 200 ? -11.734 12.973 0.215 1.00 70.44 200 ASP A CA 1
ATOM 1515 C C . ASP A 1 200 ? -12.409 11.910 1.099 1.00 70.44 200 ASP A C 1
ATOM 1517 O O . ASP A 1 200 ? -11.869 11.496 2.132 1.00 70.44 200 ASP A O 1
ATOM 1521 N N . LEU A 1 201 ? -13.572 11.425 0.658 1.00 80.81 201 LEU A N 1
ATOM 1522 C CA . LEU A 1 201 ? -14.396 10.457 1.371 1.00 80.81 201 LEU A CA 1
ATOM 1523 C C . LEU A 1 201 ? -13.695 9.098 1.589 1.00 80.81 201 LEU A C 1
ATOM 1525 O O . LEU A 1 201 ? -13.688 8.650 2.739 1.00 80.81 201 LEU A O 1
ATOM 1529 N N . PRO A 1 202 ? -13.007 8.493 0.592 1.00 90.25 202 PRO A N 1
ATOM 1530 C CA . PRO A 1 202 ? -12.362 7.189 0.777 1.00 90.25 202 PRO A CA 1
ATOM 1531 C C . PRO A 1 202 ? -11.278 7.198 1.854 1.00 90.25 202 PRO A C 1
ATOM 1533 O O . PRO A 1 202 ? -11.173 6.267 2.647 1.00 90.25 202 PRO A O 1
ATOM 1536 N N . HIS A 1 203 ? -10.492 8.272 1.937 1.00 93.19 203 HIS A N 1
ATOM 1537 C CA . HIS A 1 203 ? -9.429 8.385 2.935 1.00 93.19 203 HIS A CA 1
ATOM 1538 C C . HIS A 1 203 ? -9.989 8.539 4.352 1.00 93.19 203 HIS A C 1
ATOM 1540 O O . HIS A 1 203 ? -9.457 7.952 5.294 1.00 93.19 203 HIS A O 1
ATOM 1546 N N . ARG A 1 204 ? -11.092 9.284 4.510 1.00 93.31 204 ARG A N 1
ATOM 1547 C CA . ARG A 1 204 ? -11.788 9.398 5.796 1.00 93.31 204 ARG A CA 1
ATOM 1548 C C . ARG A 1 204 ? -12.392 8.055 6.219 1.00 93.31 204 ARG A C 1
ATOM 1550 O O . ARG A 1 204 ? -12.194 7.657 7.361 1.00 93.31 204 ARG A O 1
ATOM 1557 N N . THR A 1 205 ? -13.079 7.352 5.317 1.00 95.31 205 THR A N 1
ATOM 1558 C CA . THR A 1 205 ? -13.635 6.010 5.576 1.00 95.31 205 THR A CA 1
ATOM 1559 C C . THR A 1 205 ? -12.528 5.012 5.938 1.00 95.31 205 THR A C 1
ATOM 1561 O O . THR A 1 205 ? -12.639 4.291 6.928 1.00 95.31 205 THR A O 1
ATOM 1564 N N . ALA A 1 206 ? -11.398 5.029 5.223 1.00 96.75 206 ALA A N 1
ATOM 1565 C CA . ALA A 1 206 ? -10.232 4.211 5.559 1.00 96.75 206 ALA A CA 1
ATOM 1566 C C . ALA A 1 206 ? -9.657 4.541 6.951 1.00 96.75 206 ALA A C 1
ATOM 1568 O O . ALA A 1 206 ? -9.271 3.632 7.687 1.00 96.75 206 ALA A O 1
ATOM 1569 N N . LEU A 1 207 ? -9.640 5.818 7.347 1.00 96.81 207 LEU A N 1
ATOM 1570 C CA . LEU A 1 207 ? -9.201 6.233 8.681 1.00 96.81 207 LEU A CA 1
ATOM 1571 C C . LEU A 1 207 ? -10.173 5.761 9.779 1.00 96.81 207 LEU A C 1
ATOM 1573 O O . LEU A 1 207 ? -9.722 5.309 10.831 1.00 96.81 207 LEU A O 1
ATOM 1577 N N . CYS A 1 208 ? -11.487 5.782 9.529 1.00 97.31 208 CYS A N 1
ATOM 1578 C CA . CYS A 1 208 ? -12.487 5.183 10.423 1.00 97.31 208 CYS A CA 1
ATOM 1579 C C . CYS A 1 208 ? -12.293 3.662 10.563 1.00 97.31 208 CYS A C 1
ATOM 1581 O O . CYS A 1 208 ? -12.299 3.145 11.6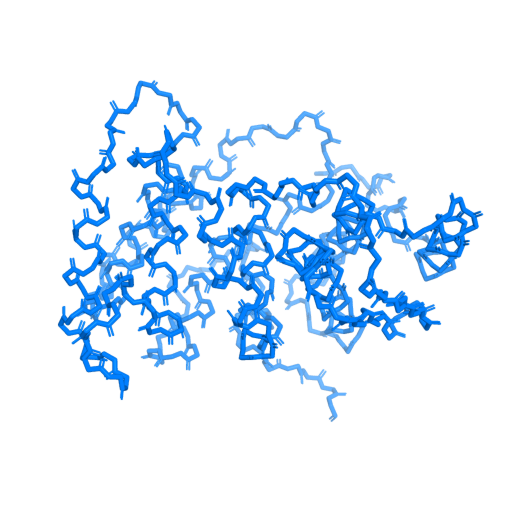82 1.00 97.31 208 CYS A O 1
ATOM 1583 N N . ALA A 1 209 ? -12.050 2.949 9.457 1.00 97.69 209 ALA A N 1
ATOM 1584 C CA . ALA A 1 209 ? -11.738 1.519 9.486 1.00 97.69 209 ALA A CA 1
ATOM 1585 C C . ALA A 1 209 ? -10.469 1.239 10.310 1.00 97.69 209 ALA A C 1
ATOM 1587 O O . ALA A 1 209 ? -10.465 0.364 11.176 1.00 97.69 209 ALA A O 1
ATOM 1588 N N . LEU A 1 210 ? -9.406 2.023 10.112 1.00 98.12 210 LEU A N 1
ATOM 1589 C CA . LEU A 1 210 ? -8.167 1.903 10.882 1.00 98.12 210 LEU A CA 1
ATOM 1590 C C . LEU A 1 210 ? -8.381 2.166 12.379 1.00 98.12 210 LEU A C 1
ATOM 1592 O O . LEU A 1 210 ? -7.816 1.472 13.224 1.00 98.12 210 LEU A O 1
ATOM 1596 N N . ARG A 1 211 ? -9.232 3.136 12.723 1.00 97.94 211 ARG A N 1
ATOM 1597 C CA . ARG A 1 211 ? -9.627 3.413 14.107 1.00 97.94 211 ARG A CA 1
ATOM 1598 C C . ARG A 1 211 ? -10.342 2.220 14.737 1.00 97.94 211 ARG A C 1
ATOM 1600 O O . ARG A 1 211 ? -10.041 1.859 15.872 1.00 97.94 211 ARG A O 1
ATOM 1607 N N . ALA A 1 212 ? -11.274 1.601 14.014 1.00 97.62 212 ALA A N 1
ATOM 1608 C CA . ALA A 1 212 ? -12.001 0.418 14.471 1.00 97.62 212 ALA A CA 1
ATOM 1609 C C . ALA A 1 212 ? -11.060 -0.778 14.690 1.00 97.62 212 ALA A C 1
ATOM 1611 O O . ALA A 1 212 ? -11.104 -1.424 15.738 1.00 97.62 212 ALA A O 1
ATOM 1612 N N . LEU A 1 213 ? -10.130 -0.991 13.757 1.00 96.69 213 LEU A N 1
ATOM 1613 C CA . LEU A 1 213 ? -9.050 -1.966 13.878 1.00 96.69 213 LEU A CA 1
ATOM 1614 C C . LEU A 1 213 ? -8.227 -1.721 15.157 1.00 96.69 213 LEU A C 1
ATOM 1616 O O . LEU A 1 213 ? -8.118 -2.608 16.001 1.00 96.69 213 LEU A O 1
ATOM 1620 N N . ALA A 1 214 ? -7.742 -0.493 15.369 1.00 96.88 214 ALA A N 1
ATOM 1621 C CA . ALA A 1 214 ? -6.988 -0.111 16.564 1.00 96.88 214 ALA A CA 1
ATOM 1622 C C . ALA A 1 214 ? -7.796 -0.260 17.864 1.00 96.88 214 ALA A C 1
ATOM 1624 O O . ALA A 1 214 ? -7.240 -0.629 18.894 1.00 96.88 214 ALA A O 1
ATOM 1625 N N . ALA A 1 215 ? -9.111 -0.047 17.837 1.00 96.75 215 ALA A N 1
ATOM 1626 C CA . ALA A 1 215 ? -9.988 -0.240 18.993 1.00 96.75 215 ALA A CA 1
ATOM 1627 C C . ALA A 1 215 ? -10.370 -1.713 19.240 1.00 96.75 215 ALA A C 1
ATOM 1629 O O . ALA A 1 215 ? -10.875 -2.040 20.311 1.00 96.75 215 ALA A O 1
ATOM 1630 N N . GLY A 1 216 ? -10.122 -2.608 18.276 1.00 96.19 216 GLY A N 1
ATOM 1631 C CA . GLY A 1 216 ? -10.587 -3.999 18.335 1.00 96.19 216 GLY A CA 1
ATOM 1632 C C . GLY A 1 216 ? -12.083 -4.146 18.030 1.00 96.19 216 GLY A C 1
ATOM 1633 O O . GLY A 1 216 ? -12.686 -5.170 18.346 1.00 96.19 216 GLY A O 1
ATOM 1634 N N . ASP A 1 217 ? -12.683 -3.125 17.420 1.00 96.81 217 ASP A N 1
ATOM 1635 C CA . ASP A 1 217 ? -14.085 -3.089 17.027 1.00 96.81 217 ASP A CA 1
ATOM 1636 C C . ASP A 1 217 ? -14.256 -3.702 15.633 1.00 96.81 217 ASP A C 1
ATOM 1638 O O . ASP A 1 217 ? -14.157 -3.037 14.597 1.00 96.81 217 ASP A O 1
ATOM 1642 N N . ARG A 1 218 ? -14.492 -5.015 15.615 1.00 96.19 218 ARG A N 1
ATOM 1643 C CA . ARG A 1 218 ? -14.655 -5.765 14.369 1.00 96.19 218 ARG A CA 1
ATOM 1644 C C . ARG A 1 218 ? -15.894 -5.331 13.584 1.00 96.19 218 ARG A C 1
ATOM 1646 O O . ARG A 1 218 ? -15.831 -5.303 12.361 1.00 96.19 218 ARG A O 1
ATOM 1653 N N . GLU A 1 219 ? -17.005 -5.014 14.244 1.00 95.44 219 GLU A N 1
ATOM 1654 C CA . GLU A 1 219 ? -18.274 -4.694 13.574 1.00 95.44 219 GLU A CA 1
ATOM 1655 C C . GLU A 1 219 ? -18.177 -3.377 12.797 1.00 95.44 219 GLU A C 1
ATOM 1657 O O . GLU A 1 219 ? -18.511 -3.321 11.606 1.00 95.44 219 GLU A O 1
ATOM 1662 N N . THR A 1 220 ? -17.623 -2.344 13.434 1.00 96.25 220 THR A N 1
ATOM 1663 C CA . THR A 1 220 ? -17.361 -1.065 12.768 1.00 96.25 220 THR A CA 1
ATOM 1664 C C . THR A 1 220 ? -16.339 -1.238 11.646 1.00 96.25 220 THR A C 1
ATOM 1666 O O . THR A 1 220 ? -16.542 -0.715 10.554 1.00 96.25 220 THR A O 1
ATOM 1669 N N . PHE A 1 221 ? -15.286 -2.040 11.852 1.00 96.94 221 PHE A N 1
ATOM 1670 C CA . PHE A 1 221 ? -14.302 -2.313 10.801 1.00 96.94 221 PHE A CA 1
ATOM 1671 C C . PHE A 1 221 ? -14.941 -2.918 9.541 1.00 96.94 221 PHE A C 1
ATOM 1673 O O . PHE A 1 221 ? -14.662 -2.454 8.437 1.00 96.94 221 PHE A O 1
ATOM 1680 N N . VAL A 1 222 ? -15.818 -3.921 9.686 1.00 95.81 222 VAL A N 1
ATOM 1681 C CA . VAL A 1 222 ? -16.521 -4.529 8.540 1.00 95.81 222 VAL A CA 1
ATOM 1682 C C . VAL A 1 222 ? -17.382 -3.504 7.806 1.00 95.81 222 VAL A C 1
ATOM 1684 O O . VAL A 1 222 ? -17.392 -3.479 6.573 1.00 95.81 222 VAL A O 1
ATOM 1687 N N . THR A 1 223 ? -18.091 -2.662 8.556 1.00 96.00 223 THR A N 1
ATOM 1688 C CA . THR A 1 223 ? -18.975 -1.631 8.001 1.00 96.00 223 THR A CA 1
ATOM 1689 C C . THR A 1 223 ? -18.184 -0.627 7.163 1.00 96.00 223 THR A C 1
ATOM 1691 O O . THR A 1 223 ? -18.493 -0.425 5.989 1.00 96.00 223 THR A O 1
ATOM 1694 N N . GLU A 1 224 ? -17.112 -0.069 7.726 1.00 96.19 224 GLU A N 1
ATOM 1695 C CA . GLU A 1 224 ? -16.268 0.921 7.049 1.00 96.19 224 GLU A CA 1
ATOM 1696 C C . GLU A 1 224 ? -15.504 0.315 5.861 1.00 96.19 224 GLU A C 1
ATOM 1698 O O . GLU A 1 224 ? -15.390 0.942 4.811 1.00 96.19 224 GLU A O 1
ATOM 1703 N N . LEU A 1 225 ? -15.022 -0.930 5.972 1.00 95.75 225 LEU A N 1
ATOM 1704 C CA . LEU A 1 225 ? -14.359 -1.618 4.859 1.00 95.75 225 LEU A CA 1
ATOM 1705 C C . LEU A 1 225 ? -15.321 -1.870 3.689 1.00 95.75 225 LEU A C 1
ATOM 1707 O O . LEU A 1 225 ? -14.944 -1.707 2.528 1.00 95.75 225 LEU A O 1
ATOM 1711 N N . THR A 1 226 ? -16.564 -2.257 3.984 1.00 95.12 226 THR A N 1
ATOM 1712 C CA . THR A 1 226 ? -17.595 -2.471 2.959 1.00 95.12 226 THR A CA 1
ATOM 1713 C C . THR A 1 226 ? -17.922 -1.166 2.244 1.00 95.12 226 THR A C 1
ATOM 1715 O O . THR A 1 226 ? -17.961 -1.129 1.015 1.00 95.12 226 THR A O 1
ATOM 1718 N N . GLU A 1 227 ? -18.095 -0.084 3.002 1.00 94.12 227 GLU A N 1
ATOM 1719 C CA . GLU A 1 227 ? -18.324 1.252 2.456 1.00 94.12 227 GLU A CA 1
ATOM 1720 C C . GLU A 1 227 ? -17.145 1.715 1.585 1.00 94.12 227 GLU A C 1
ATOM 1722 O O . GLU A 1 227 ? -17.344 2.195 0.469 1.00 94.12 227 GLU A O 1
ATOM 1727 N N . LEU A 1 228 ? -15.905 1.474 2.021 1.00 93.56 228 LEU A N 1
ATOM 1728 C CA . LEU A 1 228 ? -14.708 1.802 1.246 1.00 93.56 228 LEU A CA 1
ATOM 1729 C C . LEU A 1 228 ? -14.661 1.061 -0.101 1.00 93.56 228 LEU A C 1
ATOM 1731 O O . LEU A 1 228 ? -14.321 1.654 -1.127 1.00 93.56 228 LEU A O 1
ATOM 1735 N N . LEU A 1 229 ? -15.031 -0.223 -0.124 1.00 93.00 229 LEU A N 1
ATOM 1736 C CA . LEU A 1 229 ? -15.120 -1.017 -1.355 1.00 93.00 229 LEU A CA 1
ATOM 1737 C C . LEU A 1 229 ? -16.232 -0.513 -2.292 1.00 93.00 229 LEU A C 1
ATOM 1739 O O . LEU A 1 229 ? -16.047 -0.495 -3.512 1.00 93.00 229 LEU A O 1
ATOM 1743 N N . LEU A 1 230 ? -17.374 -0.079 -1.746 1.00 91.62 230 LEU A N 1
ATOM 1744 C CA . LEU A 1 230 ? -18.461 0.517 -2.530 1.00 91.62 230 LEU A CA 1
ATOM 1745 C C . LEU A 1 230 ? -18.036 1.844 -3.163 1.00 91.62 230 LEU A C 1
ATOM 1747 O O . LEU A 1 230 ? -18.275 2.054 -4.354 1.00 91.62 230 LEU A O 1
ATOM 1751 N N . GLN A 1 231 ? -17.365 2.705 -2.396 1.00 90.44 231 GLN A N 1
ATOM 1752 C CA . GLN A 1 231 ? -16.816 3.965 -2.895 1.00 90.44 231 GLN A CA 1
ATOM 1753 C C . GLN A 1 231 ? -15.791 3.721 -4.001 1.00 90.44 231 GLN A C 1
ATOM 1755 O O . GLN A 1 231 ? -15.863 4.362 -5.046 1.00 90.44 231 GLN A O 1
ATOM 1760 N N . TYR A 1 232 ? -14.894 2.747 -3.819 1.00 86.50 232 TYR A N 1
ATOM 1761 C CA . TYR A 1 232 ? -13.917 2.372 -4.839 1.00 86.50 232 TYR A CA 1
ATOM 1762 C C . TYR A 1 232 ? -14.585 1.943 -6.150 1.00 86.50 232 TYR A C 1
ATOM 1764 O O . TYR A 1 232 ? -14.237 2.436 -7.219 1.00 86.50 232 TYR A O 1
ATOM 1772 N N . ARG A 1 233 ? -15.606 1.079 -6.073 1.00 85.56 233 ARG A N 1
ATOM 1773 C CA . ARG A 1 233 ? -16.367 0.619 -7.245 1.00 85.56 233 ARG A CA 1
ATOM 1774 C C . ARG A 1 233 ? -17.101 1.754 -7.968 1.00 85.56 233 ARG A C 1
ATOM 1776 O O . ARG A 1 233 ? -17.347 1.650 -9.169 1.00 85.56 233 ARG A O 1
ATOM 1783 N N . ALA A 1 234 ? -17.507 2.797 -7.248 1.00 84.75 234 ALA A N 1
ATOM 1784 C CA . ALA A 1 234 ? -18.265 3.910 -7.809 1.00 84.75 234 ALA A CA 1
ATOM 1785 C C . ALA A 1 234 ? -17.403 4.882 -8.629 1.00 84.75 234 ALA A C 1
ATOM 1787 O O . ALA A 1 234 ? -17.957 5.629 -9.437 1.00 84.75 234 ALA A O 1
ATOM 1788 N N . VAL A 1 235 ? -16.077 4.882 -8.445 1.00 78.12 235 VAL A N 1
ATOM 1789 C CA . VAL A 1 235 ? -15.158 5.753 -9.187 1.00 78.12 235 VAL A CA 1
ATOM 1790 C C . VAL A 1 235 ? -14.944 5.186 -10.596 1.00 78.12 235 VAL A C 1
ATOM 1792 O O . VAL A 1 235 ? -14.371 4.105 -10.739 1.00 78.12 235 VAL A O 1
ATOM 1795 N N . PRO A 1 236 ? -15.371 5.888 -11.662 1.00 68.31 236 PRO A N 1
ATOM 1796 C CA . PRO A 1 236 ? -15.064 5.469 -13.021 1.00 68.31 236 PRO A CA 1
ATOM 1797 C C . PRO A 1 236 ? -13.564 5.634 -13.269 1.00 68.31 236 PRO A C 1
ATOM 1799 O O . PRO A 1 236 ? -13.030 6.718 -13.034 1.00 68.31 236 PRO A O 1
ATOM 1802 N N . ASP A 1 237 ? -12.899 4.602 -13.786 1.00 70.50 237 ASP A N 1
ATOM 1803 C CA . ASP A 1 237 ? -11.540 4.747 -14.305 1.00 70.50 237 ASP A CA 1
ATOM 1804 C C . ASP A 1 237 ? -11.593 5.159 -15.786 1.00 70.50 237 ASP A C 1
ATOM 1806 O O . ASP A 1 237 ? -11.982 4.348 -16.634 1.00 70.50 237 ASP A O 1
ATOM 1810 N N . PRO A 1 238 ? -11.223 6.407 -16.128 1.00 61.56 238 PRO A N 1
ATOM 1811 C CA . PRO A 1 238 ? -11.251 6.878 -17.506 1.00 61.56 238 PRO A CA 1
ATOM 1812 C C . PRO A 1 238 ? -10.190 6.215 -18.397 1.00 61.56 238 PRO A C 1
ATOM 1814 O O . PRO A 1 238 ? -10.328 6.277 -19.618 1.00 61.56 238 PRO A O 1
ATOM 1817 N N . PHE A 1 239 ? -9.152 5.592 -17.823 1.00 67.50 239 PHE A N 1
ATOM 1818 C CA . PHE A 1 239 ? -8.049 4.990 -18.583 1.00 67.50 239 PHE A CA 1
ATOM 1819 C C . PHE A 1 239 ? -8.136 3.461 -18.689 1.00 67.50 239 PHE A C 1
ATOM 1821 O O . PHE A 1 239 ? -7.459 2.874 -19.534 1.00 67.50 239 PHE A O 1
ATOM 1828 N N . GLY A 1 240 ? -8.998 2.824 -17.891 1.00 78.75 240 GLY A N 1
ATOM 1829 C CA . GLY A 1 240 ? -9.227 1.378 -17.895 1.00 78.75 240 GLY A CA 1
ATOM 1830 C C . GLY A 1 240 ? -7.981 0.559 -17.549 1.00 78.75 240 GLY A C 1
ATOM 1831 O O . GLY A 1 240 ? -7.819 -0.546 -18.068 1.00 78.75 240 GLY A O 1
ATOM 1832 N N . GLU A 1 241 ? -7.082 1.105 -16.733 1.00 88.19 241 GLU A N 1
ATOM 1833 C CA . GLU A 1 241 ? -5.790 0.498 -16.433 1.00 88.19 241 GLU A CA 1
ATOM 1834 C C . GLU A 1 241 ? -5.942 -0.672 -15.452 1.00 88.19 241 GLU A C 1
ATOM 1836 O O . GLU A 1 241 ? -6.609 -0.524 -14.429 1.00 88.19 241 GLU A O 1
ATOM 1841 N N . PRO A 1 242 ? -5.290 -1.830 -15.671 1.00 91.62 242 PRO A N 1
ATOM 1842 C CA . PRO A 1 242 ? -5.559 -3.012 -14.854 1.00 91.62 242 PRO A CA 1
ATOM 1843 C C . PRO A 1 242 ? -5.271 -2.854 -13.362 1.00 91.62 242 PRO A C 1
ATOM 1845 O O . PRO A 1 242 ? -5.897 -3.538 -12.556 1.00 91.62 242 PRO A O 1
ATOM 1848 N N . ARG A 1 243 ? -4.384 -1.931 -12.960 1.00 90.81 243 ARG A N 1
ATOM 1849 C CA . ARG A 1 243 ? -4.112 -1.672 -11.537 1.00 90.81 243 ARG A CA 1
ATOM 1850 C C . ARG A 1 243 ? -5.350 -1.261 -10.733 1.00 90.81 243 ARG A C 1
ATOM 1852 O O . ARG A 1 243 ? -5.355 -1.450 -9.523 1.00 90.81 243 ARG A O 1
ATOM 1859 N N . VAL A 1 244 ? -6.409 -0.754 -11.375 1.00 89.94 244 VAL A N 1
ATOM 1860 C CA . VAL A 1 244 ? -7.682 -0.424 -10.698 1.00 89.94 244 VAL A CA 1
ATOM 1861 C C . VAL A 1 244 ? -8.488 -1.659 -10.274 1.00 89.94 244 VAL A C 1
ATOM 1863 O O . VAL A 1 244 ? -9.574 -1.552 -9.716 1.00 89.94 244 VAL A O 1
ATOM 1866 N N . LEU A 1 245 ? -7.987 -2.860 -10.553 1.00 91.44 245 LEU A N 1
ATOM 1867 C CA . LEU A 1 245 ? -8.513 -4.101 -9.986 1.00 91.44 245 LEU A CA 1
ATOM 1868 C C . LEU A 1 245 ? -7.928 -4.395 -8.599 1.00 91.44 245 LEU A C 1
ATOM 1870 O O . LEU A 1 245 ? -8.367 -5.336 -7.946 1.00 91.44 245 LEU A O 1
ATOM 1874 N N . LEU A 1 246 ? -6.955 -3.598 -8.146 1.00 92.81 246 LEU A N 1
ATOM 1875 C CA . LEU A 1 246 ? -6.241 -3.781 -6.888 1.00 92.81 246 LEU A CA 1
ATOM 1876 C C . LEU A 1 246 ? -6.429 -2.548 -5.991 1.00 92.81 246 LEU A C 1
ATOM 1878 O O . LEU A 1 246 ? -5.589 -1.644 -5.989 1.00 92.81 246 LEU A O 1
ATOM 1882 N N . PRO A 1 247 ? -7.521 -2.479 -5.210 1.00 94.12 247 PRO A N 1
ATOM 1883 C CA . PRO A 1 247 ? -7.735 -1.384 -4.274 1.00 94.12 247 PRO A CA 1
ATOM 1884 C C . PRO A 1 247 ? -6.769 -1.495 -3.087 1.00 94.12 247 PRO A C 1
ATOM 1886 O O . PRO A 1 247 ? -7.068 -2.143 -2.083 1.00 94.12 247 PRO A O 1
ATOM 1889 N N . LEU A 1 248 ? -5.600 -0.855 -3.199 1.00 95.94 248 LEU A N 1
ATOM 1890 C CA . LEU A 1 248 ? -4.493 -0.990 -2.244 1.00 95.94 248 LEU A CA 1
ATOM 1891 C C . LEU A 1 248 ? -4.894 -0.689 -0.792 1.00 95.94 248 LEU A C 1
ATOM 1893 O O . LEU A 1 248 ? -4.504 -1.434 0.103 1.00 95.94 248 LEU A O 1
ATOM 1897 N N . LEU A 1 249 ? -5.709 0.346 -0.558 1.00 95.56 249 LEU A N 1
ATOM 1898 C CA . LEU A 1 249 ? -6.187 0.708 0.782 1.00 95.56 249 LEU A CA 1
ATOM 1899 C C . LEU A 1 249 ? -7.073 -0.391 1.414 1.00 95.56 249 LEU A C 1
ATOM 1901 O O . LEU A 1 249 ? -6.701 -0.896 2.477 1.00 95.56 249 LEU A O 1
ATOM 1905 N N . PRO A 1 250 ? -8.195 -0.825 0.795 1.00 96.12 250 PRO A N 1
ATOM 1906 C CA . PRO A 1 250 ? -8.949 -1.996 1.255 1.00 96.12 250 PRO A CA 1
ATOM 1907 C C . PRO A 1 250 ? -8.104 -3.256 1.451 1.00 96.12 250 PRO A C 1
ATOM 1909 O O . PRO A 1 250 ? -8.271 -3.953 2.455 1.00 96.12 250 PRO A O 1
ATOM 1912 N N . LEU A 1 251 ? -7.182 -3.540 0.526 1.00 96.38 251 LEU A N 1
ATOM 1913 C CA . LEU A 1 251 ? -6.296 -4.702 0.605 1.00 96.38 251 LEU A CA 1
ATOM 1914 C C . LEU A 1 251 ? -5.400 -4.636 1.844 1.00 96.38 251 LEU A C 1
ATOM 1916 O O . LEU A 1 251 ? -5.368 -5.585 2.626 1.00 96.38 251 LEU A O 1
ATOM 1920 N N . ALA A 1 252 ? -4.712 -3.513 2.056 1.00 97.56 252 ALA A N 1
ATOM 1921 C CA . ALA A 1 252 ? -3.813 -3.329 3.189 1.00 97.56 252 ALA A CA 1
ATOM 1922 C C . ALA A 1 252 ? -4.560 -3.373 4.531 1.00 97.56 252 ALA A C 1
ATOM 1924 O O . ALA A 1 252 ? -4.110 -4.047 5.455 1.00 97.56 252 ALA A O 1
ATOM 1925 N N . LEU A 1 253 ? -5.729 -2.730 4.640 1.00 97.69 253 LEU A N 1
ATOM 1926 C CA . LEU A 1 253 ? -6.558 -2.782 5.852 1.00 97.69 253 LEU A CA 1
ATOM 1927 C C . LEU A 1 253 ? -7.025 -4.209 6.166 1.00 97.69 253 LEU A C 1
ATOM 1929 O O . LEU A 1 253 ? -6.966 -4.643 7.317 1.00 97.69 253 LEU A O 1
ATOM 1933 N N . THR A 1 254 ? -7.443 -4.961 5.147 1.00 97.25 254 THR A N 1
ATOM 1934 C CA . THR A 1 254 ? -7.858 -6.362 5.316 1.00 97.25 254 THR A CA 1
ATOM 1935 C C . THR A 1 254 ? -6.673 -7.252 5.696 1.00 97.25 254 THR A C 1
ATOM 1937 O O . THR A 1 254 ? -6.803 -8.104 6.575 1.00 97.25 254 THR A O 1
ATOM 1940 N N . ALA A 1 255 ? -5.498 -7.026 5.098 1.00 96.69 255 ALA A N 1
ATOM 1941 C CA . ALA A 1 255 ? -4.263 -7.716 5.464 1.00 96.69 255 ALA A CA 1
ATOM 1942 C C . ALA A 1 255 ? -3.864 -7.436 6.921 1.00 96.69 255 ALA A C 1
ATOM 1944 O O . ALA A 1 255 ? -3.497 -8.364 7.636 1.00 96.69 255 ALA A O 1
ATOM 1945 N N . LEU A 1 256 ? -3.992 -6.195 7.404 1.00 97.19 256 LEU A N 1
ATOM 1946 C CA . LEU A 1 256 ? -3.747 -5.864 8.812 1.00 97.19 256 LEU A CA 1
ATOM 1947 C C . LEU A 1 256 ? -4.743 -6.573 9.744 1.00 97.19 256 LEU A C 1
ATOM 1949 O O . LEU A 1 256 ? -4.318 -7.195 10.717 1.00 97.19 256 LEU A O 1
ATOM 1953 N N . ALA A 1 257 ? -6.040 -6.548 9.424 1.00 96.69 257 ALA A N 1
ATOM 1954 C CA . ALA A 1 257 ? -7.066 -7.258 10.193 1.00 96.69 257 ALA A CA 1
ATOM 1955 C C . ALA A 1 257 ? -6.782 -8.762 10.293 1.00 96.69 257 ALA A C 1
ATOM 1957 O O . ALA A 1 257 ? -6.883 -9.338 11.376 1.00 96.69 257 ALA A O 1
ATOM 1958 N N . TYR A 1 258 ? -6.360 -9.386 9.192 1.00 95.94 258 TYR A N 1
ATOM 1959 C CA . TYR A 1 258 ? -6.013 -10.802 9.178 1.00 95.94 258 TYR A CA 1
ATOM 1960 C C . TYR A 1 258 ? -4.712 -11.099 9.927 1.00 95.94 258 TYR A C 1
ATOM 1962 O O . TYR A 1 258 ? -4.696 -11.918 10.845 1.00 95.94 258 TYR A O 1
ATOM 1970 N N . ARG A 1 259 ? -3.615 -10.436 9.550 1.00 94.56 259 ARG A N 1
ATOM 1971 C CA . ARG A 1 259 ? -2.259 -10.786 9.997 1.00 94.56 259 ARG A CA 1
ATOM 1972 C C . ARG A 1 259 ? -1.957 -10.313 11.420 1.00 94.56 259 ARG A C 1
ATOM 1974 O O . ARG A 1 259 ? -1.204 -10.984 12.118 1.00 94.56 259 ARG A O 1
ATOM 1981 N N . ARG A 1 260 ? -2.519 -9.177 11.857 1.00 93.19 260 ARG A N 1
ATOM 1982 C CA . ARG A 1 260 ? -2.261 -8.607 13.195 1.00 93.19 260 ARG A CA 1
ATOM 1983 C C . ARG A 1 260 ? -3.354 -8.917 14.208 1.00 93.19 260 ARG A C 1
ATOM 1985 O O . ARG A 1 260 ? -3.039 -9.251 15.345 1.00 93.19 260 ARG A O 1
ATOM 1992 N N . GLU A 1 261 ? -4.620 -8.821 13.810 1.00 93.50 261 GLU A N 1
ATOM 1993 C CA . GLU A 1 261 ? -5.753 -9.021 14.729 1.00 93.50 261 GLU A CA 1
ATOM 1994 C C . GLU A 1 261 ? -6.349 -10.442 14.645 1.00 93.50 261 GLU A C 1
ATOM 1996 O O . GLU A 1 261 ? -7.191 -10.814 15.464 1.00 93.50 261 GLU A O 1
ATOM 2001 N N . GLY A 1 262 ? -5.918 -11.266 13.679 1.00 93.06 262 GLY A N 1
ATOM 2002 C CA . GLY A 1 262 ? -6.399 -12.641 13.500 1.00 93.06 262 GLY A CA 1
ATOM 2003 C C . GLY A 1 262 ? -7.827 -12.736 12.951 1.00 93.06 262 GLY A C 1
ATOM 2004 O O . GLY A 1 262 ? -8.479 -13.776 13.081 1.00 93.06 262 GLY A O 1
ATOM 2005 N N . TRP A 1 263 ? -8.357 -11.654 12.378 1.00 93.69 263 TRP A N 1
ATOM 2006 C CA . TRP A 1 263 ? -9.729 -11.601 11.884 1.00 93.69 263 TRP A CA 1
ATOM 2007 C C . TRP A 1 263 ? -9.824 -12.188 10.480 1.00 93.69 263 TRP A C 1
ATOM 2009 O O . TRP A 1 263 ? -9.088 -11.813 9.574 1.00 93.69 263 TRP A O 1
ATOM 2019 N N . GLN A 1 264 ? -10.782 -13.088 10.270 1.00 88.50 264 GLN A N 1
ATOM 2020 C CA . GLN A 1 264 ? -11.070 -13.580 8.924 1.00 88.50 264 GLN A CA 1
ATOM 2021 C C . GLN A 1 264 ? -11.612 -12.444 8.041 1.00 88.50 264 GLN A C 1
ATOM 2023 O O . GLN A 1 264 ? -12.369 -11.611 8.566 1.00 88.50 264 GLN A O 1
ATOM 2028 N N . PRO A 1 265 ? -11.271 -12.420 6.734 1.00 80.62 265 PRO A N 1
ATOM 2029 C CA . PRO A 1 265 ? -11.763 -11.408 5.809 1.00 80.62 265 PRO A CA 1
ATOM 2030 C C . PRO A 1 265 ? -13.291 -11.352 5.869 1.00 80.62 265 PRO A C 1
ATOM 2032 O O . PRO A 1 265 ? -13.943 -12.394 5.789 1.00 80.62 265 PRO A O 1
ATOM 2035 N N . PRO A 1 266 ? -13.878 -10.167 6.079 1.00 75.25 266 PRO A N 1
ATOM 2036 C CA . PRO A 1 266 ? -15.301 -10.076 6.380 1.00 75.25 266 PRO A CA 1
ATOM 2037 C C . PRO A 1 266 ? -16.197 -10.070 5.137 1.00 75.25 266 PRO A C 1
ATOM 2039 O O . PRO A 1 266 ? -17.412 -10.184 5.276 1.00 75.25 266 PRO A O 1
ATOM 2042 N N . VAL A 1 267 ? -15.615 -9.916 3.944 1.00 78.94 267 VAL A N 1
ATOM 2043 C CA . VAL A 1 267 ? -16.332 -9.775 2.674 1.00 78.94 267 VAL A CA 1
ATOM 2044 C C . VAL A 1 267 ? -15.700 -10.697 1.636 1.00 78.94 267 VAL A C 1
ATOM 2046 O O . VAL A 1 267 ? -14.490 -10.647 1.420 1.00 78.94 267 VAL A O 1
ATOM 2049 N N . GLU A 1 268 ? -16.523 -11.508 0.976 1.00 79.25 268 GLU A N 1
ATOM 2050 C CA . GLU A 1 268 ? -16.127 -12.259 -0.218 1.00 79.25 268 GLU A CA 1
ATOM 2051 C C . GLU A 1 268 ? -16.245 -11.337 -1.439 1.00 79.25 268 GLU A C 1
ATOM 2053 O O . GLU A 1 268 ? -17.334 -10.871 -1.779 1.00 79.25 268 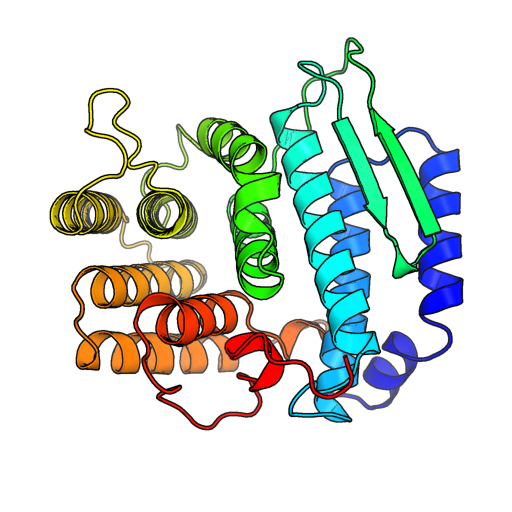GLU A O 1
ATOM 2058 N N . THR A 1 269 ? -15.117 -11.006 -2.064 1.00 82.88 269 THR A N 1
ATOM 2059 C CA . THR A 1 269 ? -15.061 -10.121 -3.233 1.00 82.88 269 THR A CA 1
ATOM 2060 C C . THR A 1 269 ? -13.782 -10.363 -4.025 1.00 82.88 269 THR A C 1
ATOM 2062 O O . THR A 1 269 ? -12.717 -10.548 -3.439 1.00 82.88 269 THR A O 1
ATOM 2065 N N . ASP A 1 270 ? -13.868 -10.279 -5.353 1.00 83.38 270 ASP A N 1
ATOM 2066 C CA . ASP A 1 270 ? -12.718 -10.439 -6.260 1.00 83.38 270 ASP A CA 1
ATOM 2067 C C . ASP A 1 270 ? -11.673 -9.318 -6.093 1.00 83.38 270 ASP A C 1
ATOM 2069 O O . ASP A 1 270 ? -10.529 -9.441 -6.522 1.00 83.38 270 ASP A O 1
ATOM 2073 N N . TYR A 1 271 ? -12.047 -8.217 -5.432 1.00 84.94 271 TYR A N 1
ATOM 2074 C CA . TYR A 1 271 ? -11.138 -7.129 -5.062 1.00 84.94 271 TYR A CA 1
ATOM 2075 C C . TYR A 1 271 ? -10.217 -7.462 -3.883 1.00 84.94 271 TYR A C 1
ATOM 2077 O O . TYR A 1 271 ? -9.332 -6.668 -3.564 1.00 84.94 271 TYR A O 1
ATOM 2085 N N . LEU A 1 272 ? -10.429 -8.600 -3.219 1.00 88.31 272 LEU A N 1
ATOM 2086 C CA . LEU A 1 272 ? -9.700 -9.029 -2.030 1.00 88.31 272 LEU A CA 1
ATOM 2087 C C . LEU A 1 272 ? -9.065 -10.423 -2.236 1.00 88.31 272 LEU A C 1
ATOM 2089 O O . LEU A 1 272 ? -9.454 -11.368 -1.548 1.00 88.31 272 LEU A O 1
ATOM 2093 N N . PRO A 1 273 ? -8.070 -10.573 -3.141 1.00 90.94 273 PRO A N 1
ATOM 2094 C CA . PRO A 1 273 ? -7.383 -11.844 -3.357 1.00 90.94 273 PRO A CA 1
ATOM 2095 C C . PRO A 1 273 ? -6.791 -12.391 -2.057 1.00 90.94 273 PRO A C 1
ATOM 2097 O O . PRO A 1 273 ? -6.045 -11.693 -1.352 1.00 90.94 273 PRO A O 1
ATOM 2100 N N . ARG A 1 274 ? -7.089 -13.654 -1.733 1.00 89.06 274 ARG A N 1
ATOM 2101 C CA . ARG A 1 274 ? -6.714 -14.251 -0.445 1.00 89.06 274 ARG A CA 1
ATOM 2102 C C . ARG A 1 274 ? -5.210 -14.254 -0.220 1.00 89.06 274 ARG A C 1
ATOM 2104 O O . ARG A 1 274 ? -4.768 -14.020 0.908 1.00 89.06 274 ARG A O 1
ATOM 2111 N N . THR A 1 275 ? -4.414 -14.511 -1.251 1.00 90.62 275 THR A N 1
ATOM 2112 C CA . THR A 1 275 ? -2.957 -14.601 -1.105 1.00 90.62 275 THR A CA 1
ATOM 2113 C C . THR A 1 275 ? -2.351 -13.253 -0.716 1.00 90.62 275 THR A C 1
ATOM 2115 O O . THR A 1 275 ? -1.518 -13.196 0.189 1.00 90.62 275 THR A O 1
ATOM 2118 N N . LEU A 1 276 ? -2.857 -12.146 -1.274 1.00 91.50 276 LEU A N 1
ATOM 2119 C CA . LEU A 1 276 ? -2.439 -10.798 -0.873 1.00 91.50 276 LEU A CA 1
ATOM 2120 C C . LEU A 1 276 ? -2.837 -10.464 0.567 1.00 91.50 276 LEU A C 1
ATOM 2122 O O . LEU A 1 276 ? -2.099 -9.774 1.259 1.00 91.50 276 LEU A O 1
ATOM 2126 N N . ILE A 1 277 ? -3.975 -10.956 1.054 1.00 92.25 277 ILE A N 1
ATOM 2127 C CA . ILE A 1 277 ? -4.418 -10.696 2.432 1.00 92.25 277 ILE A CA 1
ATOM 2128 C C . ILE A 1 277 ? -3.631 -11.532 3.434 1.00 92.25 277 ILE A C 1
ATOM 2130 O O . ILE A 1 277 ? -3.171 -11.023 4.454 1.00 92.25 277 ILE A O 1
ATOM 2134 N N . THR A 1 278 ? -3.471 -12.820 3.153 1.00 90.00 278 THR A N 1
ATOM 2135 C CA . THR A 1 278 ? -2.896 -13.772 4.106 1.00 90.00 278 THR A CA 1
ATOM 2136 C C . THR A 1 278 ? -1.372 -13.761 4.118 1.00 90.00 278 THR A C 1
ATOM 2138 O O . THR A 1 278 ? -0.793 -14.086 5.149 1.00 90.00 278 THR A O 1
ATOM 2141 N N . GLY A 1 279 ? -0.729 -13.394 3.003 1.00 84.56 279 GLY A N 1
ATOM 2142 C CA . GLY A 1 279 ? 0.720 -13.539 2.815 1.00 84.56 279 GLY A CA 1
ATOM 2143 C C . GLY A 1 279 ? 1.163 -14.997 2.618 1.00 84.56 279 GLY A C 1
ATOM 2144 O O . GLY A 1 279 ? 2.352 -15.276 2.500 1.00 84.56 279 GLY A O 1
ATOM 2145 N N . CYS A 1 280 ? 0.223 -15.948 2.580 1.00 79.19 280 CYS A N 1
ATOM 2146 C CA . CYS A 1 280 ? 0.511 -17.365 2.392 1.00 79.19 280 CYS A CA 1
ATOM 2147 C C . CYS A 1 280 ? 0.538 -17.700 0.900 1.00 79.19 280 CYS A C 1
ATOM 2149 O O . CYS A 1 280 ? -0.510 -17.855 0.281 1.00 79.19 280 CYS A O 1
ATOM 2151 N N . TRP A 1 281 ? 1.737 -17.842 0.348 1.00 74.31 281 TRP A N 1
ATOM 2152 C CA . TRP A 1 281 ? 1.967 -18.215 -1.045 1.00 74.31 281 TRP A CA 1
ATOM 2153 C C . TRP A 1 281 ? 2.052 -19.739 -1.154 1.00 74.31 281 TRP A C 1
ATOM 2155 O O . TRP A 1 281 ? 2.927 -20.341 -0.525 1.00 74.31 281 TRP A O 1
ATOM 2165 N N . THR A 1 282 ? 1.168 -20.391 -1.915 1.00 57.28 282 THR A N 1
ATOM 2166 C CA . THR A 1 282 ? 1.323 -21.829 -2.160 1.00 57.28 282 THR A CA 1
ATOM 2167 C C . THR A 1 282 ? 2.371 -22.037 -3.259 1.00 57.28 282 THR A C 1
ATOM 2169 O O . THR A 1 282 ? 2.263 -21.523 -4.369 1.00 57.28 282 THR A O 1
ATOM 2172 N N . GLY A 1 283 ? 3.462 -22.735 -2.926 1.00 51.41 283 GLY A N 1
ATOM 2173 C CA . GLY A 1 283 ? 4.568 -23.000 -3.859 1.00 51.41 283 GLY A CA 1
ATOM 2174 C C . GLY A 1 283 ? 5.944 -22.463 -3.451 1.00 51.41 283 GLY A C 1
ATOM 2175 O O . GLY A 1 283 ? 6.825 -22.421 -4.308 1.00 51.41 283 GLY A O 1
ATOM 2176 N N . SER A 1 284 ? 6.140 -22.066 -2.186 1.00 41.56 284 SER A N 1
ATOM 2177 C CA . SER A 1 284 ? 7.478 -21.902 -1.586 1.00 41.56 284 SER A CA 1
ATOM 2178 C C . SER A 1 284 ? 8.231 -23.224 -1.460 1.00 41.56 284 SER A C 1
ATOM 2180 O O . SER A 1 284 ? 7.589 -24.184 -0.967 1.00 41.56 284 SER A O 1
#

Radius of gyration: 18.5 Å; chains: 1; bounding box: 44×46×51 Å

InterPro domains:
  IPR029074 Immunity protein 49 [PF15575] (61-276)

Organism: Actinomadura namibiensis (NCBI:txid182080)

Sequence (284 aa):
MDEAVLTAARDGFAERIGAECHSMAKAGPIGAYEWWRISNKFLNYLGALSVALPELDAPEVKAVLDNAAEAAAGGVQCAAYVGNTTFFVFLDYANFGMDYQREASDGPDPVSANQWLDAFCLAILSERVEWHGEAFHFARKKLDGEMVGKPNVELVNGLMAYVIGDTGNECADYPPSRESVVVAIDTALSRVQVGEGYLDLPHRTALCALRALAAGDRETFVTELTELLLQYRAVPDPFGEPRVLLPLLPLALTALAYRREGWQPPVETDYLPRTLITGCWTGS

Secondary structure (DSSP, 8-state):
--HHHHHHHHTTHHHHHHHHHHHHHTTSS--HHHHHHHHHHHHHHHHHHHHH-TT--SHHHHHHHHHHHHHHHHHHHHHHHTTT--EEEEETTTTEEEEE----PSPPPPPPHHHHHHHHHHHHHTT-HHHHHHHHHHHHHTT-STTTT-HHHHHHHHHIIIII---S-TTS-SSPPHHHHHHHHHHHHHH----S-TTTHHHHHHHHHHHHHHHT-HHHHHHHHHHHHHHHHHS--SS--GGGG--HHHHHHHHHHHHTT-PPPS---TTS-HHHHH---TT-